Protein AF-A0A8J1ZBN7-F1 (afdb_monomer)

Sequence (338 aa):
MDRVGIEMDRADEVESMKMAKPVLLEDSWEAEDVLEECRRVGIACVELTPAELENKSADEFVKESCFMCSTEIVQRQLRKFFHQAADLEEIGVVPCTYPAEFFSSSTSASSTSASAAASLAEEGENNLFNRKISKRMLSSLCAEHEELPLFVKPASNDKLFDGGVVRDAEDLARIWEQVRSASDGTGGRGGAAREVDHAPVGRDEERTNCEVYTAAVVRFVVEYRLFIGSGRLYGDAGKFYKIRAAREMEQKGDLPIPPAAFLEDILRCVGPERFWVVDVGMMMFTTEVGEDTSNTTKKWGVVEVNPPFSLDDHGLPIEPYCQYCQDACEWIRSLRTE

Mean predicted aligned error: 8.54 Å

Structure (mmCIF, N/CA/C/O backbone):
data_AF-A0A8J1ZBN7-F1
#
_entry.id   AF-A0A8J1ZBN7-F1
#
loop_
_atom_site.group_PDB
_atom_site.id
_atom_site.type_symbol
_atom_site.label_atom_id
_atom_site.label_alt_id
_atom_site.label_comp_id
_atom_site.label_asym_id
_atom_site.label_entity_id
_atom_site.label_seq_id
_atom_site.pdbx_PDB_ins_code
_atom_site.Cartn_x
_atom_site.Cartn_y
_atom_site.Cartn_z
_atom_site.occupancy
_atom_site.B_iso_or_equiv
_atom_site.auth_seq_id
_atom_site.auth_comp_id
_atom_site.auth_asym_id
_atom_site.auth_atom_id
_atom_site.pdbx_PDB_model_num
ATOM 1 N N . MET A 1 1 ? -27.962 -38.570 8.787 1.00 45.06 1 MET A N 1
ATOM 2 C CA . MET A 1 1 ? -27.270 -37.469 9.484 1.00 45.06 1 MET A CA 1
ATOM 3 C C . MET A 1 1 ? -28.067 -36.226 9.180 1.00 45.06 1 MET A C 1
ATOM 5 O O . MET A 1 1 ? -27.990 -35.716 8.068 1.00 45.06 1 MET A O 1
ATOM 9 N N . ASP A 1 2 ? -28.930 -35.858 10.117 1.00 44.50 2 ASP A N 1
ATOM 10 C CA . ASP A 1 2 ? -29.901 -34.784 9.951 1.00 44.50 2 ASP A CA 1
ATOM 11 C C . ASP A 1 2 ? -29.181 -33.436 9.992 1.00 44.50 2 ASP A C 1
ATOM 13 O O . ASP A 1 2 ? -28.469 -33.125 10.947 1.00 44.50 2 ASP A O 1
ATOM 17 N N . ARG A 1 3 ? -29.325 -32.647 8.923 1.00 40.94 3 ARG A N 1
ATOM 18 C CA . ARG A 1 3 ? -28.906 -31.245 8.911 1.00 40.94 3 ARG A CA 1
ATOM 19 C C . ARG A 1 3 ? -29.911 -30.473 9.758 1.00 40.94 3 ARG A C 1
ATOM 21 O O . ARG A 1 3 ? -30.988 -30.135 9.281 1.00 40.94 3 ARG A O 1
ATOM 28 N N . VAL A 1 4 ? -29.564 -30.234 11.017 1.00 45.75 4 VAL A N 1
ATOM 29 C CA . VAL A 1 4 ? -30.256 -29.257 11.860 1.00 45.75 4 VAL A CA 1
ATOM 30 C C . VAL A 1 4 ? -29.942 -27.881 11.273 1.00 45.75 4 VAL A C 1
ATOM 32 O O . VAL A 1 4 ? -28.859 -27.341 11.480 1.00 45.75 4 VAL A O 1
ATOM 35 N N . GLY A 1 5 ? -30.853 -27.365 10.447 1.00 44.59 5 GLY A N 1
ATOM 36 C CA . GLY A 1 5 ? -30.819 -25.981 9.997 1.00 44.59 5 GLY A CA 1
ATOM 37 C C . GLY A 1 5 ? -31.172 -25.094 11.179 1.00 44.59 5 GLY A C 1
ATOM 38 O O . GLY A 1 5 ? -32.329 -25.039 11.581 1.00 44.59 5 GLY A O 1
ATOM 39 N N . ILE A 1 6 ? -30.168 -24.455 11.769 1.00 54.03 6 ILE A N 1
ATOM 40 C CA . ILE A 1 6 ? -30.391 -23.338 12.680 1.00 54.03 6 ILE A CA 1
ATOM 41 C C . ILE A 1 6 ? -30.781 -22.167 11.774 1.00 54.03 6 ILE A C 1
ATOM 43 O O . ILE A 1 6 ? -29.915 -21.542 11.167 1.00 54.03 6 ILE A O 1
ATOM 47 N N . GLU A 1 7 ? -32.083 -21.931 11.601 1.00 55.97 7 GLU A N 1
ATOM 48 C CA . GLU A 1 7 ? -32.574 -20.632 11.137 1.00 55.97 7 GLU A CA 1
ATOM 49 C C . GLU A 1 7 ? -32.185 -19.620 12.217 1.00 55.97 7 GLU A C 1
ATOM 51 O O . GLU A 1 7 ? -32.826 -19.537 13.263 1.00 55.97 7 GLU A O 1
ATOM 56 N N . MET A 1 8 ? -31.072 -18.915 12.008 1.00 49.25 8 MET A N 1
ATOM 57 C CA . MET A 1 8 ? -30.804 -17.693 12.756 1.00 49.25 8 MET A CA 1
ATOM 58 C C . MET A 1 8 ? -31.880 -16.680 12.374 1.00 49.25 8 MET A C 1
ATOM 60 O O . MET A 1 8 ? -32.132 -16.438 11.191 1.00 49.25 8 MET A O 1
ATOM 64 N N . ASP A 1 9 ? -32.554 -16.149 13.386 1.00 58.25 9 ASP A N 1
ATOM 65 C CA . ASP A 1 9 ? -33.655 -15.218 13.211 1.00 58.25 9 ASP A CA 1
ATOM 66 C C . ASP A 1 9 ? -33.101 -13.906 12.632 1.00 58.25 9 ASP A C 1
ATOM 68 O O . ASP A 1 9 ? -32.206 -13.286 13.207 1.00 58.25 9 ASP A O 1
ATOM 72 N N . ARG A 1 10 ? -33.621 -13.465 11.479 1.00 60.38 10 ARG A N 1
ATOM 73 C CA . ARG A 1 10 ? -33.185 -12.235 10.776 1.00 60.38 10 ARG A CA 1
ATOM 74 C C . ARG A 1 10 ? -33.259 -10.974 11.647 1.00 60.38 10 ARG A C 1
ATOM 76 O O . ARG A 1 10 ? -32.692 -9.947 11.286 1.00 60.38 10 ARG A O 1
ATOM 83 N N . ALA A 1 11 ? -33.984 -11.028 12.760 1.00 59.53 11 ALA A N 1
ATOM 84 C CA . ALA A 1 11 ? -34.080 -9.941 13.723 1.00 59.53 11 ALA A CA 1
ATOM 85 C C . ALA A 1 11 ? -32.762 -9.694 14.485 1.00 59.53 11 ALA A C 1
ATOM 87 O O . ALA A 1 11 ? -32.431 -8.532 14.726 1.00 59.53 11 ALA A O 1
ATOM 88 N N . ASP A 1 12 ? -31.985 -10.743 14.783 1.00 57.41 12 ASP A N 1
ATOM 89 C CA . ASP A 1 12 ? -30.729 -10.623 15.539 1.00 57.41 12 ASP A CA 1
ATOM 90 C C . ASP A 1 12 ? -29.599 -10.009 14.684 1.00 57.41 12 ASP A C 1
ATOM 92 O O . ASP A 1 12 ? -28.786 -9.231 15.187 1.00 57.41 12 ASP A O 1
ATOM 96 N N . GLU A 1 13 ? -29.590 -10.257 13.365 1.00 58.81 13 GLU A N 1
ATOM 97 C CA . GLU A 1 13 ? -28.661 -9.599 12.425 1.00 58.81 13 GLU A CA 1
ATOM 98 C C . GLU A 1 13 ? -28.897 -8.080 12.351 1.00 58.81 13 GLU A C 1
ATOM 100 O O . GLU A 1 13 ? -27.951 -7.293 12.308 1.00 58.81 13 GLU A O 1
ATOM 105 N N . VAL A 1 14 ? -30.160 -7.645 12.403 1.00 57.56 14 VAL A N 1
ATOM 106 C CA . VAL A 1 14 ? -30.523 -6.220 12.322 1.00 57.56 14 VAL A CA 1
ATOM 107 C C . VAL A 1 14 ? -30.204 -5.476 13.625 1.00 57.56 14 VAL A C 1
ATOM 109 O O . VAL A 1 14 ? -29.940 -4.272 13.601 1.00 57.56 14 VAL A O 1
ATOM 112 N N . GLU A 1 15 ? -30.206 -6.159 14.772 1.00 58.50 15 GLU A N 1
ATOM 113 C CA . GLU A 1 15 ? -29.867 -5.540 16.058 1.00 58.50 15 GLU A CA 1
ATOM 114 C C . GLU A 1 15 ? -28.348 -5.422 16.272 1.00 58.50 15 GLU A C 1
ATOM 116 O O . GLU A 1 15 ? -27.888 -4.410 16.805 1.00 58.50 15 GLU A O 1
ATOM 121 N N . SER A 1 16 ? -27.559 -6.362 15.734 1.00 56.59 16 SER A N 1
ATOM 122 C CA . SER A 1 16 ? -26.089 -6.293 15.705 1.00 56.59 16 SER A CA 1
ATOM 123 C C . SER A 1 16 ? -25.539 -5.120 14.875 1.00 56.59 16 SER A C 1
ATOM 125 O O . SER A 1 16 ? -24.430 -4.657 15.136 1.00 56.59 16 SER A O 1
ATOM 127 N N . MET A 1 17 ? -26.288 -4.609 13.890 1.00 56.47 17 MET A N 1
ATOM 128 C CA . MET A 1 17 ? -25.845 -3.500 13.026 1.00 56.47 17 MET A CA 1
ATOM 129 C C . MET A 1 17 ? -26.047 -2.098 13.636 1.00 56.47 17 MET A C 1
ATOM 131 O O . MET A 1 17 ? -25.557 -1.108 13.093 1.00 56.47 17 MET A O 1
ATOM 135 N N . LYS A 1 18 ? -26.734 -1.966 14.779 1.00 53.44 18 LYS A N 1
ATOM 136 C CA . LYS A 1 18 ? -27.215 -0.665 15.298 1.00 53.44 18 LYS A CA 1
ATOM 137 C C . LYS A 1 18 ? -26.173 0.278 15.919 1.00 53.44 18 LYS A C 1
ATOM 139 O O . LYS A 1 18 ? -26.561 1.330 16.419 1.00 53.44 18 LYS A O 1
ATOM 144 N N . MET A 1 19 ? -24.879 -0.031 15.887 1.00 61.25 19 MET A N 1
ATOM 145 C CA . MET A 1 19 ? -23.826 0.864 16.404 1.00 61.25 19 MET A CA 1
ATOM 146 C C . MET A 1 19 ? -22.554 0.823 15.543 1.00 61.25 19 MET A C 1
ATOM 148 O O . MET A 1 19 ? -21.448 0.966 16.068 1.00 61.25 19 MET A O 1
ATOM 152 N N . ALA A 1 20 ? -22.672 0.592 14.230 1.00 73.94 20 ALA A N 1
ATOM 153 C CA . ALA A 1 20 ? -21.510 0.723 13.358 1.00 73.94 20 ALA A CA 1
ATOM 154 C C . ALA A 1 20 ? -20.959 2.154 13.476 1.00 73.94 20 ALA A C 1
ATOM 156 O O . ALA A 1 20 ? -21.672 3.136 13.253 1.00 73.94 20 ALA A O 1
ATOM 157 N N . LYS A 1 21 ? -19.696 2.264 13.897 1.00 87.44 21 LYS A N 1
ATOM 158 C CA . LYS A 1 21 ? -18.982 3.543 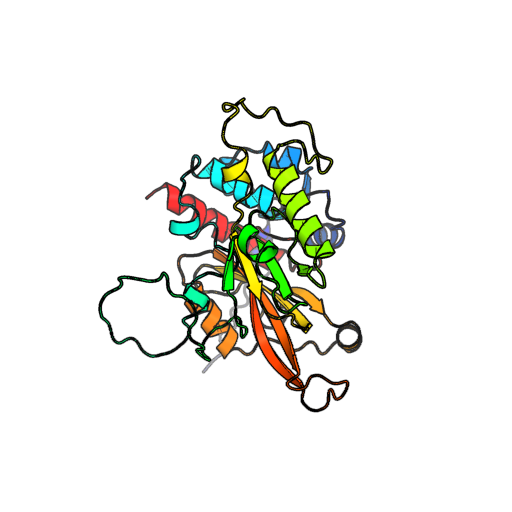13.962 1.00 87.44 21 LYS A CA 1
ATOM 159 C C . LYS A 1 21 ? -18.981 4.187 12.573 1.00 87.44 21 LYS A C 1
ATOM 161 O O . LYS A 1 21 ? -18.942 3.449 11.586 1.00 87.44 21 LYS A O 1
ATOM 166 N N . PRO A 1 22 ? -19.011 5.527 12.479 1.00 91.94 22 PRO A N 1
ATOM 167 C CA . PRO A 1 22 ? -18.981 6.176 11.182 1.00 91.94 22 PRO A CA 1
ATOM 168 C C . PRO A 1 22 ? -17.698 5.820 10.419 1.00 91.94 22 PRO A C 1
ATOM 170 O O . PRO A 1 22 ? -16.636 5.604 11.014 1.00 91.94 22 PRO A O 1
ATOM 173 N N . VAL A 1 23 ? -17.814 5.776 9.096 1.00 90.94 23 VAL A N 1
ATOM 174 C CA . VAL A 1 23 ? -16.682 5.824 8.175 1.00 90.94 23 VAL A CA 1
ATOM 175 C C . VAL A 1 23 ? -16.233 7.277 8.072 1.00 90.94 23 VAL A C 1
ATOM 177 O O . VAL A 1 23 ? -17.046 8.162 7.808 1.00 90.94 23 VAL A O 1
ATOM 180 N N . LEU A 1 24 ? -14.951 7.532 8.311 1.00 92.75 24 LEU A N 1
ATOM 181 C CA . LEU A 1 24 ? -14.322 8.834 8.124 1.00 92.75 24 LEU A CA 1
ATOM 182 C C . LEU A 1 24 ? -13.535 8.799 6.819 1.00 92.75 24 LEU A C 1
ATOM 184 O O . LEU A 1 24 ? -12.519 8.108 6.731 1.00 92.75 24 LEU A O 1
ATOM 188 N N . LEU A 1 25 ? -14.040 9.516 5.824 1.00 91.56 25 LEU A N 1
ATOM 189 C CA . LEU A 1 25 ? -13.566 9.497 4.447 1.00 91.56 25 LEU A CA 1
ATOM 190 C C . LEU A 1 25 ? -12.784 10.776 4.145 1.00 91.56 25 LEU A C 1
ATOM 192 O O . LEU A 1 25 ? -13.243 11.867 4.474 1.00 91.56 25 LEU A O 1
ATOM 196 N N . GLU A 1 26 ? -11.613 10.646 3.529 1.00 91.81 26 GLU A N 1
ATOM 197 C CA . GLU A 1 26 ? -10.880 11.788 2.987 1.00 91.81 26 GLU A CA 1
ATOM 198 C C . GLU A 1 26 ? -11.652 12.389 1.799 1.00 91.81 26 GLU A C 1
ATOM 200 O O . GLU A 1 26 ? -11.923 11.707 0.813 1.00 91.81 26 GLU A O 1
ATOM 205 N N . ASP A 1 27 ? -12.023 13.666 1.898 1.00 84.81 27 ASP A N 1
ATOM 206 C CA . ASP A 1 27 ? -12.904 14.369 0.948 1.00 84.81 27 ASP A CA 1
ATOM 207 C C . ASP A 1 27 ? -12.303 14.590 -0.454 1.00 84.81 27 ASP A C 1
ATOM 209 O O . ASP A 1 27 ? -12.994 15.001 -1.385 1.00 84.81 27 ASP A O 1
ATOM 213 N N . SER A 1 28 ? -11.009 14.322 -0.622 1.00 75.75 28 SER A N 1
ATOM 214 C CA . SER A 1 28 ? -10.253 14.650 -1.830 1.00 75.75 28 SER A CA 1
ATOM 215 C C . SER A 1 28 ? -10.360 13.593 -2.939 1.00 75.75 28 SER A C 1
ATOM 217 O O . SER A 1 28 ? -9.739 13.753 -3.990 1.00 75.75 28 SER A O 1
ATOM 219 N N . TRP A 1 29 ? -11.112 12.510 -2.715 1.00 77.19 29 TRP A N 1
ATOM 220 C CA . TRP A 1 29 ? -10.992 11.280 -3.506 1.00 77.19 29 TRP A CA 1
ATOM 221 C C . TRP A 1 29 ? -12.074 11.019 -4.549 1.00 77.19 29 TRP A C 1
ATOM 223 O O . TRP A 1 29 ? -11.960 10.009 -5.221 1.00 77.19 29 TRP A O 1
ATOM 233 N N . GLU A 1 30 ? -13.097 11.863 -4.719 1.00 81.50 30 GLU A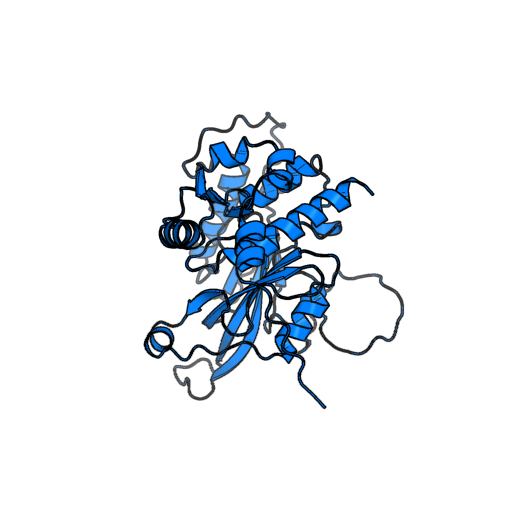 N 1
ATOM 234 C CA . GLU A 1 30 ? -14.216 11.557 -5.647 1.00 81.50 30 GLU A CA 1
ATOM 235 C C . GLU A 1 30 ? -14.835 10.165 -5.359 1.00 81.50 30 GLU A C 1
ATOM 237 O O . GLU A 1 30 ? -15.040 9.337 -6.242 1.00 81.50 30 GLU A O 1
ATOM 242 N N . ALA A 1 31 ? -15.051 9.849 -4.078 1.00 85.25 31 ALA A N 1
ATOM 243 C CA . ALA A 1 31 ? -15.466 8.523 -3.616 1.00 85.25 31 ALA A CA 1
ATOM 244 C C . ALA A 1 31 ? -16.998 8.401 -3.465 1.00 85.25 31 ALA A C 1
ATOM 246 O O . ALA A 1 31 ? -17.511 7.954 -2.430 1.00 85.25 31 ALA A O 1
ATOM 247 N N . GLU A 1 32 ? -17.766 8.815 -4.484 1.00 89.25 32 GLU A N 1
ATOM 248 C CA . GLU A 1 32 ? -19.237 8.746 -4.442 1.00 89.25 32 GLU A CA 1
ATOM 249 C C . GLU A 1 32 ? -19.764 7.321 -4.247 1.00 89.25 32 GLU A C 1
ATOM 251 O O . GLU A 1 32 ? -20.809 7.118 -3.625 1.00 89.25 32 GLU A O 1
ATOM 256 N N . ASP A 1 33 ? -19.032 6.338 -4.756 1.00 85.88 33 ASP A N 1
ATOM 257 C CA . ASP A 1 33 ? -19.326 4.918 -4.624 1.00 85.88 33 ASP A CA 1
ATOM 258 C C . ASP A 1 33 ? -19.265 4.452 -3.159 1.00 85.88 33 ASP A C 1
ATOM 260 O O . ASP A 1 33 ? -20.145 3.718 -2.705 1.00 85.88 33 ASP A O 1
ATOM 264 N N . VAL A 1 34 ? -18.297 4.951 -2.383 1.00 88.19 34 VAL A N 1
ATOM 265 C CA . VAL A 1 34 ? -18.179 4.694 -0.940 1.00 88.19 34 VAL A CA 1
ATOM 266 C C . VAL A 1 34 ? -19.357 5.314 -0.194 1.00 88.19 34 VAL A C 1
ATOM 268 O O . VAL A 1 34 ? -19.964 4.668 0.661 1.00 88.19 34 VAL A O 1
ATOM 271 N N . LEU A 1 35 ? -19.719 6.555 -0.530 1.00 90.69 35 LEU A N 1
ATOM 272 C CA . LEU A 1 35 ? -20.869 7.241 0.066 1.00 90.69 35 LEU A CA 1
ATOM 273 C C . LEU A 1 35 ? -22.187 6.514 -0.237 1.00 90.69 35 LEU A C 1
ATOM 275 O O . LEU A 1 35 ? -23.055 6.400 0.637 1.00 90.69 35 LEU A O 1
ATOM 279 N N . GLU A 1 36 ? -22.357 6.041 -1.472 1.00 91.00 36 GLU A N 1
ATOM 280 C CA . GLU A 1 36 ? -23.518 5.258 -1.890 1.00 91.00 36 GLU A CA 1
ATOM 281 C C . GLU A 1 36 ? -23.588 3.926 -1.147 1.00 91.00 36 GLU A C 1
ATOM 283 O O . GLU A 1 36 ? -24.644 3.590 -0.602 1.00 91.00 36 GLU A O 1
ATOM 288 N N . GLU A 1 37 ? -22.472 3.210 -1.060 1.00 89.38 37 GLU A N 1
ATOM 289 C CA . GLU A 1 37 ? -22.405 1.913 -0.403 1.00 89.38 37 GLU A CA 1
ATOM 290 C C . GLU A 1 37 ? -22.643 2.038 1.107 1.00 89.38 37 GLU A C 1
ATOM 292 O O . GLU A 1 37 ? -23.501 1.333 1.640 1.00 89.38 37 GLU A O 1
ATOM 297 N N . CYS A 1 38 ? -22.008 3.001 1.786 1.00 90.94 38 CYS A N 1
ATOM 298 C CA . CYS A 1 38 ? -22.278 3.337 3.189 1.00 90.94 38 CYS A CA 1
ATOM 299 C C . CYS A 1 38 ? -23.771 3.614 3.428 1.00 90.94 38 CYS A C 1
ATOM 301 O O . CYS A 1 38 ? -24.377 3.050 4.343 1.00 90.94 38 CYS A O 1
ATOM 303 N N . ARG A 1 39 ? -24.406 4.417 2.560 1.00 92.44 39 ARG A N 1
ATOM 304 C CA . ARG A 1 39 ? -25.851 4.688 2.623 1.00 92.44 39 ARG A CA 1
ATOM 305 C C . ARG A 1 39 ? -26.677 3.416 2.421 1.00 92.44 39 ARG A C 1
ATOM 307 O O . ARG A 1 39 ? -27.678 3.237 3.116 1.00 92.44 39 ARG A O 1
ATOM 314 N N . ARG A 1 40 ? -26.273 2.545 1.491 1.00 91.12 40 ARG A N 1
ATOM 315 C CA . ARG A 1 40 ? -26.941 1.270 1.191 1.00 91.12 40 ARG A CA 1
ATOM 316 C C . ARG A 1 40 ? -26.917 0.325 2.392 1.00 91.12 40 ARG A C 1
ATOM 318 O O . ARG A 1 40 ? -27.932 -0.319 2.655 1.00 91.12 40 ARG A O 1
ATOM 325 N N . VAL A 1 41 ? -25.794 0.248 3.108 1.00 88.56 41 VAL A N 1
ATOM 326 C CA . VAL A 1 41 ? -25.625 -0.625 4.287 1.00 88.56 41 VAL A CA 1
ATOM 327 C C . VAL A 1 41 ? -26.008 0.049 5.610 1.00 88.56 41 VAL A C 1
ATOM 329 O O . VAL A 1 41 ? -25.956 -0.578 6.663 1.00 88.56 41 VAL A O 1
ATOM 332 N N . GLY A 1 42 ? -26.425 1.318 5.579 1.00 90.25 42 GLY A N 1
ATOM 333 C CA . GLY A 1 42 ? -26.855 2.058 6.768 1.00 90.25 42 GLY A CA 1
ATOM 334 C C . GLY A 1 42 ? -25.712 2.488 7.695 1.00 90.25 42 GLY A C 1
ATOM 335 O O . GLY A 1 42 ? -25.954 2.741 8.874 1.00 90.25 42 GLY A O 1
ATOM 336 N N . ILE A 1 43 ? -24.486 2.588 7.179 1.00 90.62 43 ILE A N 1
ATOM 337 C CA . ILE A 1 43 ? -23.317 3.095 7.904 1.00 90.62 43 ILE A CA 1
ATOM 338 C C . ILE A 1 43 ? -23.185 4.597 7.631 1.00 90.62 43 ILE A C 1
ATOM 340 O O . ILE A 1 43 ? -23.229 5.047 6.486 1.00 90.62 43 ILE A O 1
ATOM 344 N N . ALA A 1 44 ? -23.041 5.398 8.688 1.00 92.81 44 ALA A N 1
ATOM 345 C CA . ALA A 1 44 ? -22.790 6.828 8.536 1.00 92.81 44 ALA A CA 1
ATOM 346 C C . ALA A 1 44 ? -21.405 7.048 7.909 1.00 92.81 44 ALA A C 1
ATOM 348 O O . ALA A 1 44 ? -20.428 6.482 8.385 1.00 92.81 44 ALA A O 1
ATOM 349 N N . CYS A 1 45 ? -21.313 7.891 6.882 1.00 92.75 45 CYS A N 1
ATOM 350 C CA . CYS A 1 45 ? -20.046 8.296 6.280 1.00 92.75 45 CYS A CA 1
ATOM 351 C C . CYS A 1 45 ? -19.887 9.808 6.430 1.00 92.75 45 CYS A C 1
ATOM 353 O O . CYS A 1 45 ? -20.818 10.556 6.124 1.00 92.75 45 CYS A O 1
ATOM 355 N N . VAL A 1 46 ? -18.740 10.245 6.942 1.00 93.56 46 VAL A N 1
ATOM 356 C CA . VAL A 1 46 ? -18.409 11.653 7.172 1.00 93.56 46 VAL A CA 1
ATOM 357 C C . VAL A 1 46 ? -17.162 11.978 6.370 1.00 93.56 46 VAL A C 1
ATOM 359 O O . VAL A 1 46 ? -16.094 11.427 6.632 1.00 93.56 46 VAL A O 1
ATOM 362 N N . GLU A 1 47 ? -17.316 12.870 5.402 1.00 94.12 47 GLU A N 1
ATOM 363 C CA . GLU A 1 47 ? -16.205 13.421 4.635 1.00 94.12 47 GLU A CA 1
ATOM 364 C C . GLU A 1 47 ? -15.451 14.444 5.482 1.00 94.12 47 GLU A C 1
ATOM 366 O O . GLU A 1 47 ? -16.058 15.265 6.177 1.00 94.12 47 GLU A O 1
ATOM 371 N N . LEU A 1 48 ? -14.127 14.363 5.447 1.00 93.62 48 LEU A N 1
ATOM 372 C CA . LEU A 1 48 ? -13.217 15.230 6.174 1.00 93.62 48 LEU A CA 1
ATOM 373 C C . LEU A 1 48 ? -12.060 15.619 5.261 1.00 93.62 48 LEU A C 1
ATOM 375 O O . LEU A 1 48 ? -11.496 14.780 4.558 1.00 93.62 48 LEU A O 1
ATOM 379 N N . THR A 1 49 ? -11.649 16.876 5.352 1.00 93.38 49 THR A N 1
ATOM 380 C CA . THR A 1 49 ? -10.431 17.356 4.701 1.00 93.38 49 THR A CA 1
ATOM 381 C C . THR A 1 49 ? -9.196 16.638 5.257 1.00 93.38 49 THR A C 1
ATOM 383 O O . THR A 1 49 ? -9.180 16.240 6.433 1.00 93.38 49 THR A O 1
ATOM 386 N N . PRO A 1 50 ? -8.087 16.563 4.494 1.00 91.38 50 PRO A N 1
ATOM 387 C CA . PRO A 1 50 ? -6.807 16.090 5.017 1.00 91.38 50 PRO A CA 1
ATOM 388 C C . PRO A 1 50 ? -6.392 16.798 6.315 1.00 91.38 50 PRO A C 1
ATOM 390 O O . PRO A 1 50 ? -5.903 16.166 7.247 1.00 91.38 50 PRO A O 1
ATOM 393 N N . ALA A 1 51 ? -6.647 18.107 6.421 1.00 92.25 51 ALA A N 1
ATOM 394 C CA . ALA A 1 51 ? -6.339 18.886 7.617 1.00 92.25 51 ALA A CA 1
ATOM 395 C C . ALA A 1 51 ? -7.198 18.477 8.828 1.00 92.25 51 ALA A C 1
ATOM 397 O O . ALA A 1 51 ? -6.685 18.387 9.943 1.00 92.25 51 ALA A O 1
ATOM 398 N N . GLU A 1 52 ? -8.491 18.210 8.639 1.00 94.06 52 GLU A N 1
ATOM 399 C CA . GLU A 1 52 ? -9.371 17.726 9.710 1.00 94.06 52 GLU A CA 1
ATOM 400 C C . GLU A 1 52 ? -8.969 16.327 10.180 1.00 94.06 52 GLU A C 1
ATOM 402 O O . GLU A 1 52 ? -8.897 16.088 11.388 1.00 94.06 52 GLU A O 1
ATOM 407 N N . LEU A 1 53 ? -8.641 15.427 9.249 1.00 92.25 53 LEU A N 1
ATOM 408 C CA . LEU A 1 53 ? -8.121 14.097 9.569 1.00 92.25 53 LEU A CA 1
ATOM 409 C C . LEU A 1 53 ? -6.787 14.169 10.320 1.00 92.25 53 LEU A C 1
ATOM 411 O O . LEU A 1 53 ? -6.585 13.432 11.284 1.00 92.25 53 LEU A O 1
ATOM 415 N N . GLU A 1 54 ? -5.883 15.068 9.929 1.00 90.31 54 GLU A N 1
ATOM 416 C CA . GLU A 1 54 ? -4.602 15.274 10.612 1.00 90.31 54 GLU A CA 1
ATOM 417 C C . GLU A 1 54 ? -4.751 15.889 12.009 1.00 90.31 54 GLU A C 1
ATOM 419 O O . GLU A 1 54 ? -3.936 15.597 12.891 1.00 90.31 54 GLU A O 1
ATOM 424 N N . ASN A 1 55 ? -5.770 16.723 12.219 1.00 92.56 55 ASN A N 1
ATOM 425 C CA . ASN A 1 55 ? -6.029 17.396 13.493 1.00 92.56 55 ASN A CA 1
ATOM 426 C C . ASN A 1 55 ? -6.786 16.528 14.505 1.00 92.56 55 ASN A C 1
ATOM 428 O O . ASN A 1 55 ? -6.814 16.874 15.688 1.00 92.56 55 ASN A O 1
ATOM 432 N N . LYS A 1 56 ? -7.362 15.396 14.081 1.00 92.12 56 LYS A N 1
ATOM 433 C CA . LYS A 1 56 ? -7.905 14.402 15.015 1.00 92.12 56 LYS A CA 1
ATOM 434 C C . LYS A 1 56 ? -6.822 13.902 15.956 1.00 92.12 56 LYS A C 1
ATOM 436 O O . LYS A 1 56 ? -5.660 13.738 15.563 1.00 92.12 56 LYS A O 1
ATOM 441 N N . SER A 1 57 ? -7.210 13.643 17.202 1.00 93.38 57 SER A N 1
ATOM 442 C CA . SER A 1 57 ? -6.286 13.027 18.143 1.00 93.38 57 SER A CA 1
ATOM 443 C C . SER A 1 57 ? -5.966 11.605 17.685 1.00 93.38 57 SER A C 1
ATOM 445 O O . SER A 1 57 ? -6.824 10.881 17.179 1.00 93.38 57 SER A O 1
ATOM 447 N N . ALA A 1 58 ? -4.724 11.180 17.889 1.00 91.00 58 ALA A N 1
ATOM 448 C CA . ALA A 1 58 ? -4.311 9.836 17.506 1.00 91.00 58 ALA A CA 1
ATOM 449 C C . ALA A 1 58 ? -5.093 8.751 18.273 1.00 91.00 58 ALA A C 1
ATOM 451 O O . ALA A 1 58 ? -5.340 7.666 17.755 1.00 91.00 58 ALA A O 1
ATOM 452 N N . ASP A 1 59 ? -5.541 9.057 19.495 1.00 91.56 59 ASP A N 1
ATOM 453 C CA . ASP A 1 59 ? -6.426 8.179 20.259 1.00 91.56 59 ASP A CA 1
ATOM 454 C C . ASP A 1 59 ? -7.805 8.042 19.598 1.00 91.56 59 ASP A C 1
ATOM 456 O O . ASP A 1 59 ? -8.310 6.925 19.521 1.00 91.56 59 ASP A O 1
ATOM 460 N N . GLU A 1 60 ? -8.416 9.129 19.113 1.00 91.25 60 GLU A N 1
ATOM 461 C CA . GLU A 1 60 ? -9.668 9.059 18.339 1.00 91.25 60 GLU A CA 1
ATOM 462 C C . GLU A 1 60 ? -9.465 8.277 17.040 1.00 91.25 60 GLU A C 1
ATOM 464 O O . GLU A 1 60 ? -10.330 7.479 16.678 1.00 91.25 60 GLU A O 1
ATOM 469 N N . PHE A 1 61 ? -8.308 8.442 16.383 1.00 89.62 61 PHE A N 1
ATOM 470 C CA . PHE A 1 61 ? -7.966 7.712 15.161 1.00 89.62 61 PHE A CA 1
ATOM 471 C C . PHE A 1 61 ? -8.012 6.195 15.361 1.00 89.62 61 PHE A C 1
ATOM 473 O O . PHE A 1 61 ? -8.569 5.467 14.550 1.00 89.62 61 PHE A O 1
ATOM 480 N N . VAL A 1 62 ? -7.498 5.695 16.481 1.00 90.38 62 VAL A N 1
ATOM 481 C CA . VAL A 1 62 ? -7.548 4.253 16.743 1.00 90.38 62 VAL A CA 1
ATOM 482 C C . VAL A 1 62 ? -8.848 3.853 17.457 1.00 90.38 62 VAL A C 1
ATOM 484 O O . VAL A 1 62 ? -9.241 2.697 17.385 1.00 90.38 62 VAL A O 1
ATOM 487 N N . LYS A 1 63 ? -9.562 4.742 18.163 1.00 87.69 63 LYS A N 1
ATOM 488 C CA . LYS A 1 63 ? -10.767 4.382 18.948 1.00 87.69 63 LYS A CA 1
ATOM 489 C C . LYS A 1 63 ? -12.075 4.477 18.177 1.00 87.69 63 LYS A C 1
ATOM 491 O O . LYS A 1 63 ? -12.939 3.623 18.384 1.00 87.69 63 LYS A O 1
ATOM 496 N N . GLU A 1 64 ? -12.278 5.513 17.374 1.00 70.88 64 GLU A N 1
ATOM 497 C CA . GLU A 1 64 ? -13.634 6.018 17.131 1.00 70.88 64 GLU A CA 1
ATOM 498 C C . GLU A 1 64 ? -14.218 5.722 15.755 1.00 70.88 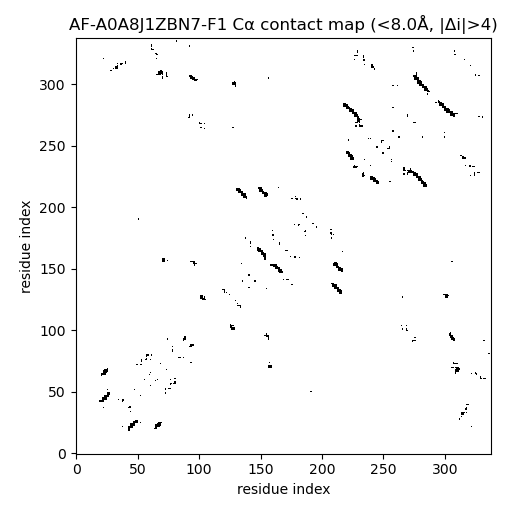64 GLU A C 1
ATOM 500 O O . GLU A 1 64 ? -15.421 5.913 15.584 1.00 70.88 64 GLU A O 1
ATOM 505 N N . SER A 1 65 ? -13.466 5.215 14.774 1.00 70.50 65 SER A N 1
ATOM 506 C CA . SER A 1 65 ? -14.016 5.085 13.414 1.00 70.50 65 SER A CA 1
ATOM 507 C C . SER A 1 65 ? -13.280 4.102 12.507 1.00 70.50 65 SER A C 1
ATOM 509 O O . SER A 1 65 ? -12.173 3.656 12.803 1.00 70.50 65 SER A O 1
ATOM 511 N N . CYS A 1 66 ? -13.936 3.770 11.396 1.00 88.19 66 CYS A N 1
ATOM 512 C CA . CYS A 1 66 ? -13.325 3.170 10.217 1.00 88.19 66 CYS A CA 1
ATOM 513 C C . CYS A 1 66 ? -12.787 4.317 9.348 1.00 88.19 66 CYS A C 1
ATOM 515 O O . CYS A 1 66 ? -13.558 5.182 8.947 1.00 88.19 66 CYS A O 1
ATOM 517 N N . PHE A 1 67 ? -11.477 4.382 9.114 1.00 89.31 67 PHE A N 1
ATOM 518 C CA . PHE A 1 67 ? -10.864 5.456 8.325 1.00 89.31 67 PHE A CA 1
ATOM 519 C C . PHE A 1 67 ? -10.673 5.008 6.882 1.00 89.31 67 PHE A C 1
ATOM 521 O O . PHE A 1 67 ? -10.248 3.882 6.647 1.00 89.31 67 PHE A O 1
ATOM 528 N N . MET A 1 68 ? -10.964 5.886 5.929 1.00 90.62 68 MET A N 1
ATOM 529 C CA . MET A 1 68 ? -10.661 5.722 4.508 1.00 90.62 68 MET A CA 1
ATOM 530 C C . MET A 1 68 ? -9.878 6.957 4.077 1.00 90.62 68 MET A C 1
ATOM 532 O O . MET A 1 68 ? -10.465 7.976 3.719 1.00 90.62 68 MET A O 1
ATOM 536 N N . CYS A 1 69 ? -8.558 6.903 4.237 1.00 90.56 69 CYS A N 1
ATOM 537 C CA . CYS A 1 69 ? -7.680 8.037 3.982 1.00 90.56 69 CYS A CA 1
ATOM 538 C C . CYS A 1 69 ? -6.292 7.595 3.518 1.00 90.56 69 CYS A C 1
ATOM 540 O O . CYS A 1 69 ? -5.937 6.412 3.554 1.00 90.56 69 CYS A O 1
ATOM 542 N N . SER A 1 70 ? -5.524 8.568 3.047 1.00 89.25 70 SER A N 1
ATOM 543 C CA . SER A 1 70 ? -4.233 8.346 2.412 1.00 89.25 70 SER A CA 1
ATOM 544 C C . SER A 1 70 ? -3.222 7.704 3.356 1.00 89.25 70 SER A C 1
ATOM 546 O O . SER A 1 70 ? -3.204 7.937 4.571 1.00 89.25 70 SER A O 1
ATOM 548 N N . THR A 1 71 ? -2.332 6.902 2.775 1.00 89.12 71 THR A N 1
ATOM 549 C CA . THR A 1 71 ? -1.235 6.218 3.469 1.00 89.12 71 THR A CA 1
ATOM 550 C C . THR A 1 71 ? -0.418 7.179 4.342 1.00 89.12 71 THR A C 1
ATOM 552 O O . THR A 1 71 ? 0.014 6.827 5.443 1.00 89.12 71 THR A O 1
ATOM 555 N N . GLU A 1 72 ? -0.237 8.418 3.888 1.00 88.56 72 GLU A N 1
ATOM 556 C CA . GLU A 1 72 ? 0.483 9.476 4.585 1.00 88.56 72 GLU A CA 1
ATOM 557 C C . GLU A 1 72 ? -0.236 9.919 5.863 1.00 88.56 72 GLU A C 1
ATOM 559 O O . GLU A 1 72 ? 0.407 10.054 6.910 1.00 88.56 72 GLU A O 1
ATOM 564 N N . ILE A 1 73 ? -1.557 10.129 5.803 1.00 90.31 73 ILE A N 1
ATOM 565 C CA . ILE A 1 73 ? -2.371 10.488 6.973 1.00 90.31 73 ILE A CA 1
ATOM 566 C C . ILE A 1 73 ? -2.349 9.340 7.980 1.00 90.31 73 ILE A C 1
ATOM 568 O O . ILE A 1 73 ? -2.075 9.575 9.162 1.00 90.31 73 ILE A O 1
ATOM 572 N N . VAL A 1 74 ? -2.555 8.107 7.510 1.00 91.56 74 VAL A N 1
ATOM 573 C CA . VAL A 1 74 ? -2.496 6.889 8.328 1.00 91.56 74 VAL A CA 1
ATOM 574 C C . VAL A 1 74 ? -1.175 6.819 9.088 1.00 91.56 74 VAL A C 1
ATOM 576 O O . VAL A 1 74 ? -1.162 6.753 10.317 1.00 91.56 74 VAL A O 1
ATOM 579 N N . GLN A 1 75 ? -0.043 6.900 8.389 1.00 89.62 75 GLN A N 1
ATOM 580 C CA . GLN A 1 75 ? 1.263 6.809 9.039 1.00 89.62 75 GLN A CA 1
ATOM 581 C C . GLN A 1 75 ? 1.522 7.954 10.011 1.00 89.62 75 GLN A C 1
ATOM 583 O O . GLN A 1 75 ? 2.101 7.731 11.073 1.00 89.62 75 GLN A O 1
ATOM 588 N N . ARG A 1 76 ? 1.108 9.184 9.683 1.00 88.88 76 ARG A N 1
ATOM 589 C CA . ARG A 1 76 ? 1.228 10.322 10.607 1.00 88.88 76 ARG A CA 1
ATOM 590 C C . ARG A 1 76 ? 0.433 10.071 11.884 1.00 88.88 76 ARG A C 1
ATOM 592 O O . ARG A 1 76 ? 0.966 10.305 12.967 1.00 88.88 76 ARG A O 1
ATOM 599 N N . GLN A 1 77 ? -0.797 9.575 11.774 1.00 92.19 77 GLN A N 1
ATOM 600 C CA . GLN A 1 77 ? -1.636 9.279 12.933 1.00 92.19 77 GLN A CA 1
ATOM 601 C C . GLN A 1 77 ? -1.085 8.121 13.768 1.00 92.19 77 GLN A C 1
ATOM 603 O O . GLN A 1 77 ? -0.996 8.244 14.989 1.00 92.19 77 GLN A O 1
ATOM 608 N N . LEU A 1 78 ? -0.600 7.051 13.135 1.00 91.62 78 LEU A N 1
ATOM 609 C CA . LEU A 1 78 ? 0.049 5.941 13.839 1.00 91.62 78 LEU A CA 1
ATOM 610 C C . LEU A 1 78 ? 1.329 6.403 14.553 1.00 91.62 78 LEU A C 1
ATOM 612 O O . LEU A 1 78 ? 1.510 6.111 15.734 1.00 91.62 78 LEU A O 1
ATOM 616 N N . ARG A 1 79 ? 2.173 7.221 13.908 1.00 90.19 79 ARG A N 1
ATOM 617 C CA . ARG A 1 79 ? 3.356 7.819 14.559 1.00 90.19 79 ARG A CA 1
ATOM 618 C C . ARG A 1 79 ? 2.970 8.682 15.759 1.00 90.19 79 ARG A C 1
ATOM 620 O O . ARG A 1 79 ? 3.626 8.593 16.792 1.00 90.19 79 ARG A O 1
ATOM 627 N N . LYS A 1 80 ? 1.903 9.485 15.665 1.00 91.12 80 LYS A N 1
ATOM 628 C CA . LYS A 1 80 ? 1.382 10.253 16.812 1.00 91.12 80 LYS A CA 1
ATOM 629 C C . LYS A 1 80 ? 0.886 9.328 17.932 1.00 91.12 80 LYS A C 1
ATOM 631 O O . LYS A 1 80 ? 1.178 9.592 19.094 1.00 91.12 80 LYS A O 1
ATOM 636 N N . PHE A 1 81 ? 0.171 8.252 17.595 1.00 91.94 81 PHE A N 1
ATOM 637 C CA . PHE A 1 81 ? -0.404 7.314 18.568 1.00 91.94 81 PHE A CA 1
ATOM 638 C C . PHE A 1 81 ? 0.672 6.617 19.407 1.00 91.94 81 PHE A C 1
ATOM 640 O O . PHE A 1 81 ? 0.533 6.497 20.626 1.00 91.94 81 PHE A O 1
ATOM 647 N N . PHE A 1 82 ? 1.768 6.220 18.761 1.00 91.00 82 PHE A N 1
ATOM 648 C CA . PHE A 1 82 ? 2.917 5.576 19.395 1.00 91.00 82 PHE A CA 1
ATOM 649 C C . PHE A 1 82 ? 3.991 6.572 19.878 1.00 91.00 82 PHE A C 1
ATOM 651 O O . PHE A 1 82 ? 5.133 6.181 20.089 1.00 91.00 82 PHE A O 1
ATOM 658 N N . HIS A 1 83 ? 3.656 7.857 20.071 1.00 87.12 83 HIS A N 1
ATOM 659 C CA . HIS A 1 83 ? 4.572 8.895 20.591 1.00 87.12 83 HIS A CA 1
ATOM 660 C C . HIS A 1 83 ? 5.894 9.021 19.819 1.00 87.12 83 HIS A C 1
ATOM 662 O O . HIS A 1 83 ? 6.954 9.191 20.414 1.00 87.12 83 HIS A O 1
ATOM 668 N N . GLN A 1 84 ? 5.827 8.947 18.489 1.00 68.00 84 GLN A N 1
ATOM 669 C CA . GLN A 1 84 ? 6.989 8.955 17.595 1.00 68.00 84 GLN A CA 1
ATOM 670 C C . GLN A 1 84 ? 7.987 7.822 17.869 1.00 68.00 84 GLN A C 1
ATOM 672 O O . GLN A 1 84 ? 9.175 7.995 17.596 1.00 68.00 84 GLN A O 1
ATOM 677 N N . ALA A 1 85 ? 7.532 6.675 18.392 1.00 64.56 85 ALA A N 1
ATOM 678 C CA . ALA A 1 85 ? 8.362 5.478 18.444 1.00 64.56 85 ALA A CA 1
ATOM 679 C C . ALA A 1 85 ? 9.031 5.284 17.076 1.00 64.56 85 ALA A C 1
ATOM 681 O O . ALA A 1 85 ? 8.350 5.237 16.046 1.00 64.56 85 ALA A O 1
ATOM 682 N N . ALA A 1 86 ? 10.364 5.246 17.080 1.00 60.22 86 ALA A N 1
ATOM 683 C CA . ALA A 1 86 ? 11.172 5.182 15.867 1.00 60.22 86 ALA A CA 1
ATOM 684 C C . ALA A 1 86 ? 10.907 3.896 15.064 1.00 60.22 86 ALA A C 1
ATOM 686 O O . ALA A 1 86 ? 11.199 3.842 13.874 1.00 60.22 86 ALA A O 1
ATOM 687 N N . ASP A 1 87 ? 10.256 2.913 15.687 1.00 76.25 87 ASP A N 1
ATOM 688 C CA . ASP A 1 87 ? 10.299 1.530 15.249 1.00 76.25 87 ASP A CA 1
ATOM 689 C C . ASP A 1 87 ? 8.904 0.982 14.888 1.00 76.25 87 ASP A C 1
ATOM 691 O O . ASP A 1 87 ? 8.609 -0.188 15.115 1.00 76.25 87 ASP A O 1
ATOM 695 N N . LEU A 1 88 ? 8.020 1.808 14.297 1.00 84.19 88 LEU A N 1
ATOM 696 C CA . LEU A 1 88 ? 6.726 1.331 13.756 1.00 84.19 88 LEU A CA 1
ATOM 697 C C . LEU A 1 88 ? 6.885 0.186 12.742 1.00 84.19 88 LEU A C 1
ATOM 699 O O . LEU A 1 88 ? 5.986 -0.648 12.608 1.00 84.19 88 LEU A O 1
ATOM 703 N N . GLU A 1 89 ? 8.011 0.175 12.028 1.00 83.75 89 GLU A N 1
ATOM 704 C CA . GLU A 1 89 ? 8.400 -0.902 11.118 1.00 83.75 89 GLU A CA 1
ATOM 705 C C . GLU A 1 89 ? 8.834 -2.159 11.884 1.00 83.75 89 GLU A C 1
ATOM 707 O O . GLU A 1 89 ? 8.444 -3.261 11.509 1.00 83.75 89 GLU A O 1
ATOM 712 N N . GLU A 1 90 ? 9.566 -2.012 12.995 1.00 85.00 90 GLU A N 1
ATOM 713 C CA . GLU A 1 90 ? 10.030 -3.136 13.823 1.00 85.00 90 GLU A CA 1
ATOM 714 C C . GLU A 1 90 ? 8.866 -3.852 14.512 1.00 85.00 90 GLU A C 1
ATOM 716 O O . GLU A 1 90 ? 8.807 -5.082 14.515 1.00 85.00 90 GLU A O 1
ATOM 721 N N . ILE A 1 91 ? 7.891 -3.093 15.026 1.00 85.75 91 ILE A N 1
ATOM 722 C CA . ILE A 1 91 ? 6.656 -3.661 15.591 1.00 85.75 91 ILE A CA 1
ATOM 723 C C . ILE A 1 91 ? 5.679 -4.145 14.504 1.00 85.75 91 ILE A C 1
ATOM 725 O O . ILE A 1 91 ? 4.645 -4.732 14.816 1.00 85.75 91 ILE A O 1
ATOM 729 N N . GLY A 1 92 ? 5.980 -3.896 13.224 1.00 86.88 92 GLY A N 1
ATOM 730 C CA . GLY A 1 92 ? 5.199 -4.373 12.084 1.00 86.88 92 GLY A CA 1
ATOM 731 C C . GLY A 1 92 ? 3.863 -3.658 11.860 1.00 86.88 92 GLY A C 1
ATOM 732 O O . GLY A 1 92 ? 3.025 -4.171 11.120 1.00 86.88 92 GLY A O 1
ATOM 733 N N . VAL A 1 93 ? 3.641 -2.487 12.466 1.00 90.69 93 VAL A N 1
ATOM 734 C CA . VAL A 1 93 ? 2.415 -1.687 12.274 1.00 90.69 93 VAL A CA 1
ATOM 735 C C . VAL A 1 93 ? 2.438 -0.958 10.934 1.00 90.69 93 VAL A C 1
ATOM 737 O O . VAL A 1 93 ? 1.429 -0.915 10.229 1.00 90.69 93 VAL A O 1
ATOM 740 N N . VAL A 1 94 ? 3.593 -0.401 10.571 1.00 90.25 94 VAL A N 1
ATOM 741 C CA . VAL A 1 94 ? 3.816 0.204 9.257 1.00 90.25 94 VAL A CA 1
ATOM 742 C C . VAL A 1 94 ? 4.806 -0.684 8.514 1.00 90.25 94 VAL A C 1
ATOM 744 O O . VAL A 1 94 ? 5.990 -0.633 8.824 1.00 90.25 94 VAL A O 1
ATOM 747 N N . PRO A 1 95 ? 4.363 -1.528 7.570 1.00 88.94 95 PRO A N 1
ATOM 748 C CA . PRO A 1 95 ? 5.291 -2.320 6.777 1.00 88.94 95 PRO A CA 1
ATOM 749 C C . PRO A 1 95 ? 6.095 -1.402 5.850 1.00 88.94 95 PRO A C 1
ATOM 751 O O . PRO A 1 95 ? 5.624 -0.328 5.459 1.00 88.94 95 PRO A O 1
ATOM 754 N N . CYS A 1 96 ? 7.285 -1.840 5.443 1.00 88.81 96 CYS A N 1
ATOM 755 C CA . CYS A 1 96 ? 7.930 -1.263 4.269 1.00 88.81 96 CYS A CA 1
ATOM 756 C C . CYS A 1 96 ? 7.212 -1.735 2.991 1.00 88.81 96 CYS A C 1
ATOM 758 O O . CYS A 1 96 ? 6.501 -2.740 3.008 1.00 88.81 96 CYS A O 1
ATOM 760 N N . THR A 1 97 ? 7.418 -1.042 1.868 1.00 88.38 97 THR A N 1
ATOM 761 C CA . THR A 1 97 ? 6.736 -1.350 0.594 1.00 88.38 97 THR A CA 1
ATOM 762 C C . THR A 1 97 ? 6.935 -2.807 0.150 1.00 88.38 97 THR A C 1
ATOM 764 O O . THR A 1 97 ? 6.029 -3.423 -0.414 1.00 88.38 97 THR A O 1
ATOM 767 N N . TYR A 1 98 ? 8.119 -3.368 0.428 1.00 90.88 98 TYR A N 1
ATOM 768 C CA . TYR A 1 98 ? 8.484 -4.755 0.133 1.00 90.88 98 TYR A CA 1
ATOM 769 C C . TYR A 1 98 ? 9.096 -5.428 1.372 1.00 90.88 98 TYR A C 1
ATOM 771 O O . TYR A 1 98 ? 10.322 -5.432 1.520 1.00 90.88 98 TYR A O 1
ATOM 779 N N . PRO A 1 99 ? 8.275 -5.990 2.277 1.00 91.44 99 PRO A N 1
ATOM 780 C CA . PRO A 1 99 ? 8.768 -6.625 3.496 1.00 91.44 99 PRO A CA 1
ATOM 781 C C . PRO A 1 99 ? 9.627 -7.855 3.200 1.00 91.44 99 PRO A C 1
ATOM 783 O O . PRO A 1 99 ? 9.356 -8.613 2.262 1.00 91.44 99 PRO A O 1
ATOM 786 N N . ALA A 1 100 ? 10.666 -8.066 4.013 1.00 91.06 100 ALA A N 1
ATOM 787 C CA . ALA A 1 100 ? 11.632 -9.156 3.852 1.00 91.06 100 ALA A CA 1
ATOM 788 C C . ALA A 1 100 ? 10.959 -10.544 3.856 1.00 91.06 100 ALA A C 1
ATOM 790 O O . ALA A 1 100 ? 11.404 -11.466 3.165 1.00 91.06 100 ALA A O 1
ATOM 791 N N . GLU A 1 101 ? 9.852 -10.675 4.588 1.00 91.12 101 GLU A N 1
ATOM 792 C CA . GLU A 1 101 ? 9.044 -11.887 4.724 1.00 91.12 101 GLU A CA 1
ATOM 793 C C . GLU A 1 101 ? 8.506 -12.402 3.383 1.00 91.12 101 GLU A C 1
ATOM 795 O O . GLU A 1 101 ? 8.295 -13.605 3.228 1.00 91.12 101 GLU A O 1
ATOM 800 N N . PHE A 1 102 ? 8.330 -11.522 2.394 1.00 91.62 102 PHE A N 1
ATOM 801 C CA . PHE A 1 102 ? 7.831 -11.883 1.064 1.00 91.62 102 PHE A CA 1
ATOM 802 C C . PHE A 1 102 ? 8.930 -12.359 0.100 1.00 91.62 102 PHE A C 1
ATOM 804 O O . PHE A 1 102 ? 8.619 -12.975 -0.920 1.00 91.62 102 PHE A O 1
ATOM 811 N N . PHE A 1 103 ? 10.210 -12.139 0.427 1.00 87.50 103 PHE A N 1
ATOM 812 C CA . PHE A 1 103 ? 11.343 -12.577 -0.399 1.00 87.50 103 PHE A CA 1
ATOM 813 C C . PHE A 1 103 ? 11.771 -14.029 -0.148 1.00 87.50 103 PHE A C 1
ATOM 815 O O . PHE A 1 103 ? 12.503 -14.590 -0.959 1.00 87.50 103 PHE A O 1
ATOM 822 N N . SER A 1 104 ? 11.357 -14.630 0.972 1.00 76.56 104 SER A N 1
ATOM 823 C CA . SER A 1 104 ? 11.899 -15.912 1.460 1.00 76.56 104 SER A CA 1
ATOM 824 C C . SER A 1 104 ? 10.887 -17.061 1.413 1.00 76.56 104 SER A C 1
ATOM 826 O O . SER A 1 104 ? 11.013 -18.044 2.149 1.00 76.56 104 SER A O 1
ATOM 828 N N . SER A 1 105 ? 9.855 -16.956 0.577 1.00 59.53 105 SER A N 1
ATOM 829 C CA . SER A 1 105 ? 8.760 -17.920 0.551 1.00 59.53 105 SER A CA 1
ATOM 830 C C . SER A 1 105 ? 9.186 -19.205 -0.162 1.00 59.53 105 SER A C 1
ATOM 832 O O . SER A 1 105 ? 8.894 -19.385 -1.339 1.00 59.53 105 SER A O 1
ATOM 834 N N . SER A 1 106 ? 9.864 -20.092 0.575 1.00 53.31 106 SER A N 1
ATOM 835 C CA . SER A 1 106 ? 9.992 -21.550 0.396 1.00 53.31 106 SER A CA 1
ATOM 836 C C . SER A 1 106 ? 11.431 -22.076 0.347 1.00 53.31 106 SER A C 1
ATOM 838 O O . SER A 1 106 ? 12.098 -22.136 -0.678 1.00 53.31 106 SER A O 1
ATOM 840 N N . THR A 1 107 ? 11.898 -22.594 1.479 1.00 50.06 107 THR A N 1
ATOM 841 C CA . THR A 1 107 ? 12.216 -24.025 1.604 1.00 50.06 107 THR A CA 1
ATOM 842 C C . THR A 1 107 ? 12.341 -24.357 3.088 1.00 50.06 107 THR A C 1
ATOM 844 O O . THR A 1 107 ? 13.084 -23.712 3.813 1.00 50.06 107 THR A O 1
ATOM 847 N N . SER A 1 108 ? 11.528 -25.317 3.537 1.00 51.72 108 SER A N 1
ATOM 848 C CA . SER A 1 108 ? 11.651 -26.113 4.770 1.00 51.72 108 SER A CA 1
ATOM 849 C C . SER A 1 108 ? 12.644 -25.629 5.838 1.00 51.72 108 SER A C 1
ATOM 851 O O . SER A 1 108 ? 13.858 -25.725 5.668 1.00 51.72 108 SER A O 1
ATOM 853 N N . ALA A 1 109 ? 12.093 -25.249 6.991 1.00 49.75 109 ALA A N 1
ATOM 854 C CA . ALA A 1 109 ? 12.800 -25.021 8.242 1.00 49.75 109 ALA A CA 1
ATOM 855 C C . ALA A 1 109 ? 13.894 -26.076 8.518 1.00 49.75 109 ALA A C 1
ATOM 857 O O . ALA A 1 109 ? 13.612 -27.211 8.897 1.00 49.75 109 ALA A O 1
ATOM 858 N N . SER A 1 110 ? 15.151 -25.663 8.380 1.00 49.12 110 SER A N 1
ATOM 859 C CA . SER A 1 110 ? 16.295 -26.253 9.066 1.00 49.12 110 SER A CA 1
ATOM 860 C C . SER A 1 110 ? 17.083 -25.099 9.669 1.00 49.12 110 SER A C 1
ATOM 862 O O . SER A 1 110 ? 17.792 -24.370 8.984 1.00 49.12 110 SER A O 1
ATOM 864 N N . SER A 1 111 ? 16.872 -24.908 10.964 1.00 57.94 111 SER A N 1
ATOM 865 C CA . SER A 1 111 ? 17.472 -23.891 11.819 1.00 57.94 111 SER A CA 1
ATOM 866 C C . SER A 1 111 ? 19.004 -23.890 11.784 1.00 57.94 111 SER A C 1
ATOM 868 O O . SER A 1 111 ? 19.580 -24.936 12.068 1.00 57.94 111 SER A O 1
ATOM 870 N N . THR A 1 112 ? 19.631 -22.720 11.595 1.00 47.62 112 THR A N 1
ATOM 871 C CA . THR A 1 112 ? 20.581 -22.117 12.560 1.00 47.62 112 THR A C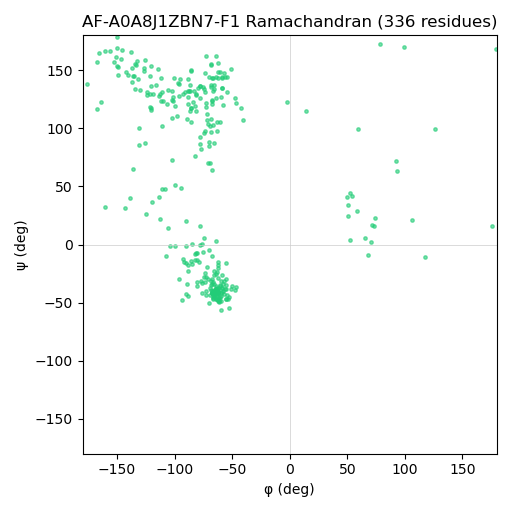A 1
ATOM 872 C C . THR A 1 112 ? 21.065 -20.722 12.127 1.00 47.62 112 THR A C 1
ATOM 874 O O . THR A 1 112 ? 21.420 -20.492 10.979 1.00 47.62 112 THR A O 1
ATOM 877 N N . SER A 1 113 ? 21.122 -19.826 13.122 1.00 48.81 113 SER A N 1
ATOM 878 C CA . SER A 1 113 ? 21.830 -18.532 13.198 1.00 48.81 113 SER A CA 1
ATOM 879 C C . SER A 1 113 ? 21.496 -17.439 12.173 1.00 48.81 113 SER A C 1
ATOM 881 O O . SER A 1 113 ? 22.075 -17.362 11.095 1.00 48.81 113 SER A O 1
ATOM 883 N N . ALA A 1 114 ? 20.650 -16.503 12.612 1.00 51.47 114 ALA A N 1
ATOM 884 C CA . ALA A 1 114 ? 20.494 -15.178 12.029 1.00 51.47 114 ALA A CA 1
ATOM 885 C C . ALA A 1 114 ? 21.720 -14.305 12.349 1.00 51.47 114 ALA A C 1
ATOM 887 O O . ALA A 1 114 ? 21.963 -13.958 13.504 1.00 51.47 114 ALA A O 1
ATOM 888 N N . SER A 1 115 ? 22.503 -13.971 11.326 1.00 44.94 115 SER A N 1
ATOM 889 C CA . SER A 1 115 ? 23.507 -12.905 11.358 1.00 44.94 115 SER A CA 1
ATOM 890 C C . SER A 1 115 ? 23.970 -12.623 9.928 1.00 44.94 115 SER A C 1
ATOM 892 O O . SER A 1 115 ? 24.610 -13.480 9.326 1.00 44.94 115 SER A O 1
ATOM 894 N N . ALA A 1 116 ? 23.701 -11.399 9.455 1.00 43.34 116 ALA A N 1
ATOM 895 C CA . ALA A 1 116 ? 24.023 -10.805 8.145 1.00 43.34 116 ALA A CA 1
ATOM 896 C C . ALA A 1 116 ? 22.954 -10.941 7.035 1.00 43.34 116 ALA A C 1
ATOM 898 O O . ALA A 1 116 ? 23.149 -11.621 6.034 1.00 43.34 116 ALA A O 1
ATOM 899 N N . ALA A 1 117 ? 21.853 -10.192 7.172 1.00 46.25 117 ALA A N 1
ATOM 900 C CA . ALA A 1 117 ? 20.850 -9.963 6.121 1.00 46.25 117 ALA A CA 1
ATOM 901 C C . ALA A 1 117 ? 21.043 -8.597 5.418 1.00 46.25 117 ALA A C 1
ATOM 903 O O . ALA A 1 117 ? 20.112 -7.807 5.313 1.00 46.25 117 ALA A O 1
ATOM 904 N N . ALA A 1 118 ? 22.262 -8.302 4.949 1.00 43.56 118 ALA A N 1
ATOM 905 C CA . ALA A 1 118 ? 22.580 -7.068 4.205 1.00 43.56 118 ALA A CA 1
ATOM 906 C C . ALA A 1 118 ? 23.222 -7.338 2.826 1.00 43.56 118 ALA A C 1
ATOM 908 O O . ALA A 1 118 ? 23.965 -6.522 2.293 1.00 43.56 118 ALA A O 1
ATOM 909 N N . SER A 1 119 ? 22.925 -8.502 2.245 1.00 43.16 119 SER A N 1
ATOM 910 C CA . SER A 1 119 ? 23.323 -8.911 0.892 1.00 43.16 119 SER A CA 1
ATOM 911 C C . SER A 1 119 ? 22.112 -9.567 0.220 1.00 43.16 119 SER A C 1
ATOM 913 O O . SER A 1 119 ? 22.071 -10.781 0.032 1.00 43.16 119 SER A O 1
ATOM 915 N N . LEU A 1 120 ? 21.053 -8.788 -0.017 1.00 45.53 120 LEU A N 1
ATOM 916 C CA . LEU A 1 120 ? 19.780 -9.302 -0.527 1.00 45.53 120 LEU A CA 1
ATOM 917 C C . LEU A 1 120 ? 19.761 -9.386 -2.063 1.00 45.53 120 LEU A C 1
ATOM 919 O O . LEU A 1 120 ? 20.058 -8.410 -2.748 1.00 45.53 120 LEU A O 1
ATOM 923 N N . ALA A 1 121 ? 19.309 -10.560 -2.524 1.00 43.38 121 ALA A N 1
ATOM 924 C CA . ALA A 1 121 ? 18.953 -10.997 -3.880 1.00 43.38 121 ALA A CA 1
ATOM 925 C C . ALA A 1 121 ? 20.046 -11.690 -4.725 1.00 43.38 121 ALA A C 1
ATOM 927 O O . ALA A 1 121 ? 20.360 -11.252 -5.833 1.00 43.38 121 ALA A O 1
ATOM 928 N N . GLU A 1 122 ? 20.531 -12.854 -4.267 1.00 44.84 122 GLU A N 1
ATOM 929 C CA . GLU A 1 122 ? 20.788 -13.946 -5.221 1.00 44.84 122 GLU A CA 1
ATOM 930 C C . GLU A 1 122 ? 19.445 -14.445 -5.789 1.00 44.84 122 GLU A C 1
ATOM 932 O O . GLU A 1 122 ? 18.418 -14.431 -5.109 1.00 44.84 122 GLU A O 1
ATOM 937 N N . GLU A 1 123 ? 19.454 -14.809 -7.069 1.00 47.28 123 GLU A N 1
ATOM 938 C CA . GLU A 1 123 ? 18.322 -15.047 -7.976 1.00 47.28 123 GLU A CA 1
ATOM 939 C C . GLU A 1 123 ? 17.466 -16.277 -7.608 1.00 47.28 123 GLU A C 1
ATOM 941 O O . GLU A 1 123 ? 17.392 -17.253 -8.349 1.00 47.28 123 GLU A O 1
ATOM 946 N N . GLY A 1 124 ? 16.815 -16.259 -6.446 1.00 48.41 124 GLY A N 1
ATOM 947 C CA . GLY A 1 124 ? 15.909 -17.324 -6.020 1.00 48.41 124 GLY A CA 1
ATOM 948 C C . GLY A 1 124 ? 14.513 -17.199 -6.639 1.00 48.41 124 GLY A C 1
ATOM 949 O O . GLY A 1 124 ? 13.861 -16.165 -6.509 1.00 48.41 124 GLY A O 1
ATOM 950 N N . GLU A 1 125 ? 14.014 -18.288 -7.231 1.00 55.06 125 GLU A N 1
ATOM 951 C CA . GLU A 1 125 ? 12.659 -18.451 -7.801 1.00 55.06 125 GLU A CA 1
ATOM 952 C C . GLU A 1 125 ? 11.508 -18.356 -6.769 1.00 55.06 125 GLU A C 1
ATOM 954 O O . GLU A 1 125 ? 10.340 -18.501 -7.122 1.00 55.06 125 GLU A O 1
ATOM 959 N N . ASN A 1 126 ? 11.817 -18.072 -5.501 1.00 57.94 126 ASN A N 1
ATOM 960 C CA . ASN A 1 126 ? 10.928 -18.218 -4.345 1.00 57.94 126 ASN A CA 1
ATOM 961 C C . ASN A 1 126 ? 10.552 -16.875 -3.704 1.00 57.94 126 ASN A C 1
ATOM 963 O O . ASN A 1 126 ? 10.508 -16.741 -2.482 1.00 57.94 126 ASN A O 1
ATOM 967 N N . ASN A 1 127 ? 10.293 -15.874 -4.543 1.00 81.62 127 ASN A N 1
ATOM 968 C CA . ASN A 1 127 ? 9.846 -14.553 -4.123 1.00 81.62 127 ASN A CA 1
ATOM 969 C C . ASN A 1 127 ? 8.379 -14.336 -4.538 1.00 81.62 127 ASN A C 1
ATOM 971 O O . ASN A 1 127 ? 8.068 -14.384 -5.732 1.00 81.62 127 ASN A O 1
ATOM 975 N N . LEU A 1 128 ? 7.494 -14.022 -3.582 1.00 94.00 128 LEU A N 1
ATOM 976 C CA . LEU A 1 128 ? 6.082 -13.720 -3.862 1.00 94.00 128 LEU A CA 1
ATOM 977 C C . LEU A 1 128 ? 5.894 -12.483 -4.748 1.00 94.00 128 LEU A C 1
ATOM 979 O O . LEU A 1 128 ? 4.842 -12.339 -5.366 1.00 94.00 128 LEU A O 1
ATOM 983 N N . PHE A 1 129 ? 6.898 -11.613 -4.876 1.00 93.44 129 PHE A N 1
ATOM 984 C CA . PHE A 1 129 ? 6.869 -10.495 -5.820 1.00 93.44 129 PHE A CA 1
ATOM 985 C C . PHE A 1 129 ? 7.004 -10.942 -7.286 1.00 93.44 129 PHE A C 1
ATOM 987 O O . PHE A 1 129 ? 6.668 -10.172 -8.182 1.00 93.44 129 PHE A O 1
ATOM 994 N N . ASN A 1 130 ? 7.506 -12.157 -7.560 1.00 92.38 130 ASN A N 1
ATOM 995 C CA . ASN A 1 130 ? 7.773 -12.674 -8.913 1.00 92.38 130 ASN A CA 1
ATOM 996 C C . ASN A 1 130 ? 8.601 -11.729 -9.812 1.00 92.38 130 ASN A C 1
ATOM 998 O O . ASN A 1 130 ? 8.551 -11.808 -11.039 1.00 92.38 130 ASN A O 1
ATOM 1002 N N . ARG A 1 131 ? 9.393 -10.841 -9.205 1.00 90.06 131 ARG A N 1
ATOM 1003 C CA . ARG A 1 131 ? 10.299 -9.911 -9.883 1.00 90.06 131 ARG A CA 1
ATOM 1004 C C . ARG A 1 131 ? 11.516 -9.636 -9.011 1.00 90.06 131 ARG A C 1
ATOM 1006 O O . ARG A 1 131 ? 11.441 -9.703 -7.784 1.00 90.06 131 ARG A O 1
ATOM 1013 N N . LYS A 1 132 ? 12.636 -9.303 -9.651 1.00 91.00 132 LYS A N 1
ATOM 1014 C CA . LYS A 1 132 ? 13.826 -8.822 -8.949 1.00 91.00 132 LYS A CA 1
ATOM 1015 C C . LYS A 1 132 ? 13.557 -7.399 -8.467 1.00 91.00 132 LYS A C 1
ATOM 1017 O O . LYS A 1 132 ? 13.312 -6.515 -9.286 1.00 91.00 132 LYS A O 1
ATOM 1022 N N . ILE A 1 133 ? 13.585 -7.211 -7.153 1.00 92.38 133 ILE A N 1
ATOM 1023 C CA . ILE A 1 133 ? 13.456 -5.909 -6.500 1.00 92.38 133 ILE A CA 1
ATOM 1024 C C . ILE A 1 133 ? 14.786 -5.614 -5.825 1.00 92.38 133 ILE A C 1
ATOM 1026 O O . ILE A 1 133 ? 15.287 -6.447 -5.071 1.00 92.38 133 ILE A O 1
ATOM 1030 N N . SER A 1 134 ? 15.354 -4.447 -6.105 1.00 92.44 134 SER A N 1
ATOM 1031 C CA . SER A 1 134 ? 16.599 -3.990 -5.489 1.00 92.44 134 SER A CA 1
ATOM 1032 C C . SER A 1 134 ? 16.325 -2.747 -4.659 1.00 92.44 134 SER A C 1
ATOM 1034 O O . SER A 1 134 ? 15.605 -1.863 -5.109 1.00 92.44 134 SER A O 1
ATOM 1036 N N . LYS A 1 135 ? 16.907 -2.660 -3.463 1.00 93.19 135 LYS A N 1
ATOM 1037 C CA . LYS A 1 135 ? 16.894 -1.443 -2.644 1.00 93.19 135 LYS A CA 1
ATOM 1038 C C . LYS A 1 135 ? 18.191 -0.678 -2.886 1.00 93.19 135 LYS A C 1
ATOM 1040 O O . LYS A 1 135 ? 19.261 -1.279 -2.804 1.00 93.19 135 LYS A O 1
ATOM 1045 N N . ARG A 1 136 ? 18.113 0.609 -3.217 1.00 93.12 136 ARG A N 1
ATOM 1046 C CA . ARG A 1 136 ? 19.281 1.452 -3.526 1.00 93.12 136 ARG A CA 1
ATOM 1047 C C . ARG A 1 136 ? 19.066 2.882 -3.048 1.00 93.12 136 ARG A C 1
ATOM 1049 O O . ARG A 1 136 ? 17.946 3.285 -2.752 1.00 93.12 136 ARG A O 1
ATOM 1056 N N . MET A 1 137 ? 20.137 3.667 -3.034 1.00 93.69 137 MET A N 1
ATOM 1057 C CA . MET A 1 137 ? 20.027 5.114 -2.885 1.00 93.69 137 MET A CA 1
ATOM 1058 C C . MET A 1 137 ? 19.600 5.752 -4.206 1.00 93.69 137 MET A C 1
ATOM 1060 O O . MET A 1 137 ? 20.164 5.432 -5.255 1.00 93.69 137 MET A O 1
ATOM 1064 N N . LEU A 1 138 ? 18.662 6.703 -4.160 1.00 93.25 138 LEU A N 1
ATOM 1065 C CA . LEU A 1 138 ? 18.259 7.468 -5.344 1.00 93.25 138 LEU A CA 1
ATOM 1066 C C . LEU A 1 138 ? 19.453 8.199 -5.986 1.00 93.25 138 LEU A C 1
ATOM 1068 O O . LEU A 1 138 ? 19.543 8.295 -7.206 1.00 93.25 138 LEU A O 1
ATOM 1072 N N . SER A 1 139 ? 20.408 8.663 -5.177 1.00 91.44 139 SER A N 1
ATOM 1073 C CA . SER A 1 139 ? 21.631 9.325 -5.650 1.00 91.44 139 SER A CA 1
ATOM 1074 C C . SER A 1 139 ? 22.526 8.398 -6.474 1.00 91.44 139 SER A C 1
ATOM 1076 O O . SER A 1 139 ? 23.075 8.825 -7.490 1.00 91.44 139 SER A O 1
ATOM 1078 N N . SER A 1 140 ? 22.623 7.122 -6.093 1.00 91.19 140 SER A N 1
ATOM 1079 C CA . SER A 1 140 ? 23.335 6.101 -6.867 1.00 91.19 140 SER A CA 1
ATOM 1080 C C . SER A 1 140 ? 22.665 5.849 -8.216 1.00 91.19 140 SER A C 1
ATOM 1082 O O . SER A 1 140 ? 23.359 5.776 -9.225 1.00 91.19 140 SER A O 1
ATOM 1084 N N . LEU A 1 141 ? 21.327 5.814 -8.256 1.00 90.75 141 LEU A N 1
ATOM 1085 C CA . LEU A 1 141 ? 20.558 5.636 -9.494 1.00 90.75 141 LEU A CA 1
ATOM 1086 C C . LEU A 1 141 ? 20.813 6.764 -10.510 1.00 90.75 141 LEU A C 1
ATOM 1088 O O . LEU A 1 141 ? 20.847 6.518 -11.709 1.00 90.75 141 LEU A O 1
ATOM 1092 N N . CYS A 1 142 ? 21.024 7.998 -10.043 1.00 86.00 142 CYS A N 1
ATOM 1093 C CA . CYS A 1 142 ? 21.363 9.136 -10.904 1.00 86.00 142 CYS A CA 1
ATOM 1094 C C . CYS A 1 142 ? 22.794 9.079 -11.461 1.00 86.00 142 CYS A C 1
ATOM 1096 O O . CYS A 1 142 ? 23.065 9.664 -12.511 1.00 86.00 142 CYS A O 1
ATOM 1098 N N . ALA A 1 143 ? 23.719 8.437 -10.743 1.00 85.50 143 ALA A N 1
ATOM 1099 C CA . ALA A 1 143 ? 25.131 8.355 -11.116 1.00 85.50 143 ALA A CA 1
ATOM 1100 C C . ALA A 1 143 ? 25.435 7.147 -12.014 1.00 85.50 143 ALA A C 1
ATOM 1102 O O . ALA A 1 143 ? 26.310 7.207 -12.880 1.00 85.50 143 ALA A O 1
ATOM 1103 N N . GLU A 1 144 ? 24.726 6.044 -11.794 1.00 82.62 144 GLU A N 1
ATOM 1104 C CA . GLU A 1 144 ? 24.823 4.823 -12.580 1.00 82.62 144 GLU A CA 1
ATOM 1105 C C . GLU A 1 144 ? 23.964 4.987 -13.842 1.00 82.62 144 GLU A C 1
ATOM 1107 O O . GLU A 1 144 ? 22.760 5.197 -13.763 1.00 82.62 144 GLU A O 1
ATOM 1112 N N . HIS A 1 145 ? 24.564 4.906 -15.032 1.00 71.44 145 HIS A N 1
ATOM 1113 C CA . HIS A 1 145 ? 23.817 4.873 -16.295 1.00 71.44 145 HIS A CA 1
ATOM 1114 C C . HIS A 1 145 ? 23.086 3.524 -16.446 1.00 71.44 145 HIS A C 1
ATOM 1116 O O . HIS A 1 145 ? 23.500 2.676 -17.236 1.00 71.44 145 HIS A O 1
ATOM 1122 N N . GLU A 1 146 ? 22.053 3.300 -15.633 1.00 76.75 146 GLU A N 1
ATOM 1123 C CA . GLU A 1 146 ? 21.307 2.044 -15.574 1.00 76.75 146 GLU A CA 1
ATOM 1124 C C . GLU A 1 146 ? 20.500 1.799 -16.860 1.00 76.75 146 GLU A C 1
ATOM 1126 O O . GLU A 1 146 ? 20.141 2.724 -17.596 1.00 76.75 146 GLU A O 1
ATOM 1131 N N . GLU A 1 147 ? 20.225 0.526 -17.146 1.00 86.25 147 GLU A N 1
ATOM 1132 C CA . GLU A 1 147 ? 19.384 0.130 -18.270 1.00 86.25 147 GLU A CA 1
ATOM 1133 C C . GLU A 1 147 ? 17.930 0.544 -17.999 1.00 86.25 147 GLU A C 1
ATOM 1135 O O . GLU A 1 147 ? 17.203 -0.087 -17.232 1.00 86.25 147 GLU A O 1
ATOM 1140 N N . LEU A 1 148 ? 17.513 1.641 -18.628 1.00 91.88 148 LEU A N 1
ATOM 1141 C CA . LEU A 1 148 ? 16.131 2.110 -18.642 1.00 91.88 148 LEU A CA 1
ATOM 1142 C C . LEU A 1 148 ? 15.343 1.413 -19.772 1.00 91.88 148 LEU A C 1
ATOM 1144 O O . LEU A 1 148 ? 15.920 1.102 -20.819 1.00 91.88 148 LEU A O 1
ATOM 1148 N N . PRO A 1 149 ? 14.023 1.188 -19.614 1.00 94.62 149 PRO A N 1
ATOM 1149 C CA . PRO A 1 149 ? 13.164 1.701 -18.547 1.00 94.62 149 PRO A CA 1
ATOM 1150 C C . PRO A 1 149 ? 13.155 0.844 -17.270 1.00 94.62 149 PRO A C 1
ATOM 1152 O O . PRO A 1 149 ? 13.238 -0.382 -17.326 1.00 94.62 149 PRO A O 1
ATOM 1155 N N . LEU A 1 150 ? 12.933 1.491 -16.123 1.00 94.88 150 LEU A N 1
ATOM 1156 C CA . LEU A 1 150 ? 12.890 0.856 -14.802 1.00 94.88 150 LEU A CA 1
ATOM 1157 C C . LEU A 1 150 ? 11.718 1.391 -13.972 1.00 94.88 150 LEU A C 1
ATOM 1159 O O . LEU A 1 150 ? 11.371 2.565 -14.064 1.00 94.88 150 LEU A O 1
ATOM 1163 N N . PHE A 1 151 ? 11.094 0.548 -13.152 1.00 95.38 151 PHE A N 1
ATOM 1164 C CA . PHE A 1 151 ? 10.140 1.006 -12.143 1.00 95.38 151 PHE A CA 1
ATOM 1165 C C . PHE A 1 151 ? 10.888 1.461 -10.888 1.00 95.38 151 PHE A C 1
ATOM 1167 O O . PHE A 1 151 ? 11.748 0.729 -10.399 1.00 95.38 151 PHE A O 1
ATOM 1174 N N . VAL A 1 152 ? 10.540 2.632 -10.357 1.00 95.62 152 VAL A N 1
ATOM 1175 C CA . VAL A 1 152 ? 11.146 3.239 -9.165 1.00 95.62 152 VAL A CA 1
ATOM 1176 C C . VAL A 1 152 ? 10.039 3.669 -8.202 1.00 95.62 152 VAL A C 1
ATOM 1178 O O . VAL A 1 152 ? 9.074 4.307 -8.620 1.00 95.62 152 VAL A O 1
ATOM 1181 N N . LYS A 1 153 ? 10.171 3.337 -6.914 1.00 94.56 153 LYS A N 1
ATOM 1182 C CA . LYS A 1 153 ? 9.244 3.745 -5.839 1.00 94.56 153 LYS A CA 1
ATOM 1183 C C . LYS A 1 153 ? 10.029 4.045 -4.550 1.00 94.56 153 LYS A C 1
ATOM 1185 O O . LYS A 1 153 ? 11.058 3.394 -4.346 1.00 94.56 153 LYS A O 1
ATOM 1190 N N . PRO A 1 154 ? 9.593 4.979 -3.679 1.00 92.81 154 PRO A N 1
ATOM 1191 C CA . PRO A 1 154 ? 10.216 5.162 -2.370 1.00 92.81 154 PRO A CA 1
ATOM 1192 C C . PRO A 1 154 ? 10.263 3.851 -1.576 1.00 92.81 154 PRO A C 1
ATOM 1194 O O . PRO A 1 154 ? 9.363 3.009 -1.682 1.00 92.81 154 PRO A O 1
ATOM 1197 N N . ALA A 1 155 ? 11.335 3.658 -0.805 1.00 90.81 155 ALA A N 1
ATOM 1198 C CA . ALA A 1 155 ? 11.457 2.479 0.041 1.00 90.81 155 ALA A CA 1
ATOM 1199 C C . ALA A 1 155 ? 10.594 2.554 1.303 1.00 90.81 155 ALA A C 1
ATOM 1201 O O . ALA A 1 155 ? 10.080 1.531 1.764 1.00 90.81 155 ALA A O 1
ATOM 1202 N N . SER A 1 156 ? 10.419 3.762 1.824 1.00 84.62 156 SER A N 1
ATOM 1203 C CA . SER A 1 156 ? 9.402 4.082 2.812 1.00 84.62 156 SER A CA 1
ATOM 1204 C C . SER A 1 156 ? 8.023 4.127 2.146 1.00 84.62 156 SER A C 1
ATOM 1206 O O . SER A 1 156 ? 7.871 4.544 1.000 1.00 84.62 156 SER A O 1
ATOM 1208 N N . ASN A 1 157 ? 6.982 3.748 2.884 1.00 81.38 157 ASN A N 1
ATOM 1209 C CA . ASN A 1 157 ? 5.596 3.906 2.430 1.00 81.38 157 ASN A CA 1
ATOM 1210 C C . ASN A 1 157 ? 5.088 5.358 2.586 1.00 81.38 157 ASN A C 1
ATOM 1212 O O . ASN A 1 157 ? 3.887 5.602 2.604 1.00 81.38 157 ASN A O 1
ATOM 1216 N N . ASP A 1 158 ? 5.969 6.340 2.772 1.00 81.00 158 ASP A N 1
ATOM 1217 C CA . ASP A 1 158 ? 5.607 7.738 3.057 1.00 81.00 158 ASP A CA 1
ATOM 1218 C C . ASP A 1 158 ? 5.160 8.536 1.821 1.00 81.00 158 ASP A C 1
ATOM 1220 O O . ASP A 1 158 ? 4.846 9.720 1.953 1.00 81.00 158 ASP A O 1
ATOM 1224 N N . LYS A 1 159 ? 5.158 7.891 0.644 1.00 84.25 159 LYS A N 1
ATOM 1225 C CA . LYS A 1 159 ? 4.796 8.465 -0.656 1.00 84.25 159 LYS A CA 1
ATOM 1226 C C . LYS A 1 159 ? 5.524 9.794 -0.942 1.00 84.25 159 LYS A C 1
ATOM 1228 O O . LYS A 1 159 ? 4.946 10.711 -1.521 1.00 84.25 159 LYS A O 1
ATOM 1233 N N . LEU A 1 160 ? 6.822 9.893 -0.605 1.00 87.62 160 LEU A N 1
ATOM 1234 C CA . LEU A 1 160 ? 7.673 11.043 -0.989 1.00 87.62 160 LEU A CA 1
ATOM 1235 C C . LEU A 1 160 ? 7.530 11.424 -2.473 1.00 87.62 160 LEU A C 1
ATOM 1237 O O . LEU A 1 160 ? 7.558 12.602 -2.829 1.00 87.62 160 LEU A O 1
ATOM 1241 N N . PHE A 1 161 ? 7.360 10.416 -3.323 1.00 91.56 161 PHE A N 1
ATOM 1242 C CA . PHE A 1 161 ? 6.865 10.541 -4.684 1.00 91.56 161 PHE A CA 1
ATOM 1243 C C . PHE A 1 161 ? 6.050 9.294 -5.039 1.00 91.56 161 PHE A C 1
ATOM 1245 O O . PHE A 1 161 ? 6.210 8.229 -4.436 1.00 91.56 161 PHE A O 1
ATOM 1252 N N . ASP A 1 162 ? 5.192 9.419 -6.045 1.00 90.88 162 ASP A N 1
ATOM 1253 C CA . ASP A 1 162 ? 4.397 8.304 -6.547 1.00 90.88 162 ASP A CA 1
ATOM 1254 C C . ASP A 1 162 ? 5.285 7.336 -7.341 1.00 90.88 162 ASP A C 1
ATOM 1256 O O . ASP A 1 162 ? 6.056 7.746 -8.213 1.00 90.88 162 ASP A O 1
ATOM 1260 N N . GLY A 1 163 ? 5.188 6.038 -7.042 1.00 93.31 163 GLY A N 1
ATOM 1261 C CA . GLY A 1 163 ? 5.954 5.015 -7.753 1.00 93.31 163 GLY A CA 1
ATOM 1262 C C . GLY A 1 163 ? 5.647 5.026 -9.253 1.00 93.31 163 GLY A C 1
ATOM 1263 O O . GLY A 1 163 ? 4.487 5.086 -9.659 1.00 93.31 163 GLY A O 1
ATOM 1264 N N . GLY A 1 164 ? 6.677 4.955 -10.095 1.00 95.25 164 GLY A N 1
ATOM 1265 C CA . GLY A 1 164 ? 6.516 5.168 -11.530 1.00 95.25 164 GLY A CA 1
ATOM 1266 C C . GLY A 1 164 ? 7.594 4.523 -12.389 1.00 95.25 164 GLY A C 1
ATOM 1267 O O . GLY A 1 164 ? 8.630 4.072 -11.909 1.00 95.25 164 GLY A O 1
ATOM 1268 N N . VAL A 1 165 ? 7.330 4.466 -13.696 1.00 95.81 165 VAL A N 1
ATOM 1269 C CA . VAL A 1 165 ? 8.309 4.013 -14.692 1.00 95.81 165 VAL A CA 1
ATOM 1270 C C . VAL A 1 165 ? 9.183 5.190 -15.106 1.00 95.81 165 VAL A C 1
ATOM 1272 O O . VAL A 1 165 ? 8.675 6.141 -15.699 1.00 95.81 165 VAL A O 1
ATOM 1275 N N . VAL A 1 166 ? 10.479 5.076 -14.837 1.00 96.12 166 VAL A N 1
ATOM 1276 C CA . VAL A 1 166 ? 11.544 5.954 -15.320 1.00 96.12 166 VAL A CA 1
ATOM 1277 C C . VAL A 1 166 ? 11.995 5.440 -16.682 1.00 96.12 166 VAL A C 1
ATOM 1279 O O . VAL A 1 166 ? 12.495 4.321 -16.796 1.00 96.12 166 VAL A O 1
ATOM 1282 N N . ARG A 1 167 ? 11.768 6.228 -17.733 1.00 95.62 167 ARG A N 1
ATOM 1283 C CA . ARG A 1 167 ? 12.101 5.879 -19.124 1.00 95.62 167 ARG A CA 1
ATOM 1284 C C . ARG A 1 167 ? 13.434 6.448 -19.572 1.00 95.62 167 ARG A C 1
ATOM 1286 O O . ARG A 1 167 ? 14.088 5.863 -20.428 1.00 95.62 167 ARG A O 1
ATOM 1293 N N . ASP A 1 168 ? 13.806 7.585 -19.009 1.00 94.62 168 ASP A N 1
ATOM 1294 C CA . ASP A 1 168 ? 14.999 8.334 -19.364 1.00 94.62 168 ASP A CA 1
ATOM 1295 C C . ASP A 1 168 ? 15.539 9.112 -18.152 1.00 94.62 168 ASP A C 1
ATOM 1297 O O . ASP A 1 168 ? 14.997 9.067 -17.044 1.00 94.62 168 ASP A O 1
ATOM 1301 N N . ALA A 1 169 ? 16.649 9.816 -18.362 1.00 93.56 169 ALA A N 1
ATOM 1302 C CA . ALA A 1 169 ? 17.282 10.626 -17.329 1.00 93.56 169 ALA A CA 1
ATOM 1303 C C . ALA A 1 169 ? 16.424 11.828 -16.888 1.00 93.56 169 ALA A C 1
ATOM 1305 O O . ALA A 1 169 ? 16.616 12.337 -15.784 1.00 93.56 169 ALA A O 1
ATOM 1306 N N . GLU A 1 170 ? 15.488 12.294 -17.721 1.00 94.19 170 GLU A N 1
ATOM 1307 C CA . GLU A 1 170 ? 14.614 13.413 -17.373 1.00 94.19 170 GLU A CA 1
ATOM 1308 C C . GLU A 1 170 ? 13.574 12.978 -16.338 1.00 94.19 170 GLU A C 1
ATOM 1310 O O . GLU A 1 170 ? 13.372 13.673 -15.341 1.00 94.19 170 GLU A O 1
ATOM 1315 N N . ASP A 1 171 ? 12.972 11.798 -16.523 1.00 95.31 171 ASP A N 1
ATOM 1316 C CA . ASP A 1 171 ? 12.078 11.182 -15.537 1.00 95.31 171 ASP A CA 1
ATOM 1317 C C . ASP A 1 171 ? 12.752 11.100 -14.155 1.00 95.31 171 ASP A C 1
ATOM 1319 O O . ASP A 1 171 ? 12.161 11.490 -13.143 1.00 95.31 171 ASP A O 1
ATOM 1323 N N . LEU A 1 172 ? 14.014 10.662 -14.117 1.00 93.94 172 LEU A N 1
ATOM 1324 C CA . LEU A 1 172 ? 14.787 10.543 -12.883 1.00 93.94 172 LEU A CA 1
ATOM 1325 C C . LEU A 1 172 ? 15.105 11.907 -12.251 1.00 93.94 172 LEU A C 1
ATOM 1327 O O . LEU A 1 172 ? 14.956 12.074 -11.039 1.00 93.94 172 LEU A O 1
ATOM 1331 N N . ALA A 1 173 ? 15.478 12.902 -13.061 1.00 92.31 173 ALA A N 1
ATOM 1332 C CA . ALA A 1 173 ? 15.713 14.266 -12.589 1.00 92.31 173 ALA A CA 1
ATOM 1333 C C . ALA A 1 173 ? 14.450 14.888 -11.967 1.00 92.31 173 ALA A C 1
ATOM 1335 O O . ALA A 1 173 ? 14.542 15.610 -10.972 1.00 92.31 173 ALA A O 1
ATOM 1336 N N . ARG A 1 174 ? 13.259 14.578 -12.501 1.00 93.88 174 ARG A N 1
ATOM 1337 C CA . ARG A 1 174 ? 11.988 15.027 -11.910 1.00 93.88 174 ARG A CA 1
ATOM 1338 C C . ARG A 1 174 ? 11.719 14.375 -10.556 1.00 93.88 174 ARG A C 1
ATOM 1340 O O . ARG A 1 174 ? 11.291 15.077 -9.645 1.00 93.88 174 ARG A O 1
ATOM 1347 N N . ILE A 1 175 ? 11.987 13.075 -10.403 1.00 94.00 175 ILE A N 1
ATOM 1348 C CA . ILE A 1 175 ? 11.875 12.388 -9.103 1.00 94.00 175 ILE A CA 1
ATOM 1349 C C . ILE A 1 175 ? 12.843 13.010 -8.090 1.00 94.00 175 ILE A C 1
ATOM 1351 O O . ILE A 1 175 ? 12.442 13.336 -6.974 1.00 94.00 175 ILE A O 1
ATOM 1355 N N . TRP A 1 176 ? 14.096 13.238 -8.494 1.00 91.94 176 TRP A N 1
ATOM 1356 C CA . TRP A 1 176 ? 15.105 13.884 -7.652 1.00 91.94 176 TRP A CA 1
ATOM 1357 C C . TRP A 1 176 ? 14.644 15.254 -7.143 1.00 91.94 176 TRP A C 1
ATOM 1359 O O . TRP A 1 176 ? 14.728 15.541 -5.948 1.00 91.94 176 TRP A O 1
ATOM 1369 N N . GLU A 1 177 ? 14.102 16.088 -8.032 1.00 91.12 177 GLU A N 1
ATOM 1370 C CA . GLU A 1 177 ? 13.620 17.419 -7.664 1.00 91.12 177 GLU A CA 1
ATOM 1371 C C . GLU A 1 177 ? 12.385 17.375 -6.753 1.00 91.12 177 GLU A C 1
ATOM 1373 O O . GLU A 1 177 ? 12.263 18.211 -5.854 1.00 91.12 177 GLU A O 1
ATOM 1378 N N . GLN A 1 178 ? 11.494 16.391 -6.929 1.00 91.00 178 GLN A N 1
ATOM 1379 C CA . GLN A 1 178 ? 10.361 16.175 -6.021 1.00 91.00 178 GLN A CA 1
ATOM 1380 C C . GLN A 1 178 ? 10.837 15.841 -4.605 1.00 91.00 178 GLN A C 1
ATOM 1382 O O . GLN A 1 178 ? 10.399 16.488 -3.653 1.00 91.00 178 GLN A O 1
ATOM 1387 N N . VAL A 1 179 ? 11.774 14.896 -4.469 1.00 90.50 179 VAL A N 1
AT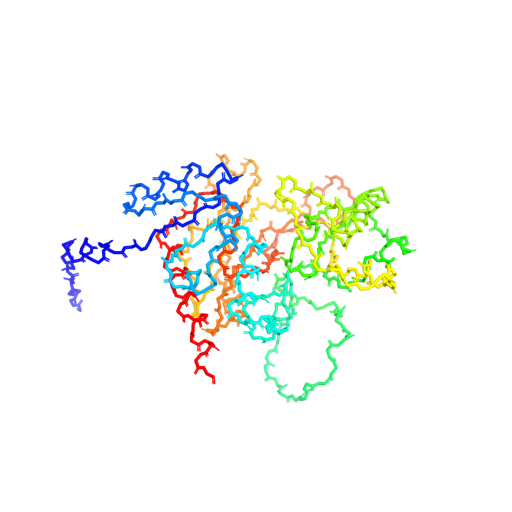OM 1388 C CA . VAL A 1 179 ? 12.360 14.521 -3.171 1.00 90.50 179 VAL A CA 1
ATOM 1389 C C . VAL A 1 179 ? 13.047 15.723 -2.521 1.00 90.50 179 VAL A C 1
ATOM 1391 O O . VAL A 1 179 ? 12.829 15.998 -1.342 1.00 90.50 179 VAL A O 1
ATOM 1394 N N . ARG A 1 180 ? 13.820 16.494 -3.295 1.00 87.81 180 ARG A N 1
ATOM 1395 C CA . ARG A 1 180 ? 14.499 17.705 -2.809 1.00 87.81 180 ARG A CA 1
ATOM 1396 C C . ARG A 1 180 ? 13.504 18.757 -2.309 1.00 87.81 180 ARG A C 1
ATOM 1398 O O . ARG A 1 180 ? 13.637 19.251 -1.193 1.00 87.81 180 ARG A O 1
ATOM 1405 N N . SER A 1 181 ? 12.462 19.031 -3.092 1.00 87.62 181 SER A N 1
ATOM 1406 C CA . SER A 1 181 ? 11.413 19.999 -2.741 1.00 87.62 181 SER A CA 1
ATOM 1407 C C . SER A 1 181 ? 10.615 19.584 -1.499 1.00 87.62 181 SER A C 1
ATOM 1409 O O . SER A 1 181 ? 10.215 20.438 -0.704 1.00 87.62 181 SER A O 1
ATOM 1411 N N . ALA A 1 182 ? 10.382 18.279 -1.318 1.00 84.75 182 ALA A N 1
ATOM 1412 C CA . ALA A 1 182 ? 9.723 17.737 -0.131 1.00 84.75 182 ALA A CA 1
ATOM 1413 C C . ALA A 1 182 ? 10.585 17.925 1.132 1.00 84.75 182 ALA A C 1
ATOM 1415 O O . ALA A 1 182 ? 10.067 18.331 2.174 1.00 84.75 182 ALA A O 1
ATOM 1416 N N . SER A 1 183 ? 11.899 17.705 1.023 1.00 81.81 183 SER A N 1
ATOM 1417 C CA . SER A 1 183 ? 12.866 17.884 2.118 1.00 81.81 183 SER A CA 1
ATOM 1418 C C . SER A 1 183 ? 13.051 19.341 2.558 1.00 81.81 183 SER A C 1
ATOM 1420 O O . SER A 1 183 ? 13.337 19.603 3.732 1.00 81.81 183 SER A O 1
ATOM 1422 N N . ASP A 1 184 ? 12.866 20.290 1.640 1.00 79.56 184 ASP A N 1
ATOM 1423 C CA . ASP A 1 184 ? 13.014 21.725 1.909 1.00 79.56 184 ASP A CA 1
ATOM 1424 C C . ASP A 1 184 ? 11.774 22.340 2.582 1.00 79.56 184 ASP A C 1
ATOM 1426 O O . ASP A 1 184 ? 11.791 23.506 2.976 1.00 79.56 184 ASP A O 1
ATOM 1430 N N . GLY A 1 185 ? 10.673 21.586 2.704 1.00 72.50 185 GLY A N 1
ATOM 1431 C CA . GLY A 1 185 ? 9.395 22.093 3.218 1.00 72.50 185 GLY A CA 1
ATOM 1432 C C . GLY A 1 185 ? 8.746 23.160 2.324 1.00 72.50 185 GLY A C 1
ATOM 1433 O O . GLY A 1 185 ? 7.720 23.732 2.687 1.00 72.50 185 GLY A O 1
ATOM 1434 N N . THR A 1 186 ? 9.329 23.429 1.153 1.00 64.94 186 THR A N 1
ATOM 1435 C CA . THR A 1 186 ? 8.848 24.395 0.156 1.00 64.94 186 THR A CA 1
ATOM 1436 C C . THR A 1 186 ? 7.926 23.747 -0.878 1.00 64.94 186 THR A C 1
ATOM 1438 O O . THR A 1 186 ? 7.183 24.453 -1.562 1.00 64.94 186 THR A O 1
ATOM 1441 N N . GLY A 1 187 ? 7.921 22.409 -0.959 1.00 57.91 187 GLY A N 1
ATOM 1442 C CA . GLY A 1 187 ? 7.029 21.602 -1.790 1.00 57.91 187 GLY A CA 1
ATOM 1443 C C . GLY A 1 187 ? 5.579 21.630 -1.306 1.00 57.91 187 GLY A C 1
ATOM 1444 O O . GLY A 1 187 ? 5.055 20.641 -0.799 1.00 57.91 187 GLY A O 1
ATOM 1445 N N . GLY A 1 188 ? 4.912 22.772 -1.459 1.00 47.78 188 GLY A N 1
ATOM 1446 C CA . GLY A 1 188 ? 3.484 22.911 -1.215 1.00 47.78 188 GLY A CA 1
ATOM 1447 C C . GLY A 1 188 ? 2.662 22.173 -2.271 1.00 47.78 188 GLY A C 1
ATOM 1448 O O . GLY A 1 188 ? 2.220 22.782 -3.243 1.00 47.78 188 GLY A O 1
ATOM 1449 N N . ARG A 1 189 ? 2.374 20.881 -2.063 1.00 51.62 189 ARG A N 1
ATOM 1450 C CA . ARG A 1 189 ? 1.152 20.283 -2.626 1.00 51.62 189 ARG A CA 1
ATOM 1451 C C . ARG A 1 189 ? -0.036 20.872 -1.853 1.00 51.62 189 ARG A C 1
ATOM 1453 O O . ARG A 1 189 ? -0.444 20.313 -0.849 1.00 51.62 189 ARG A O 1
ATOM 1460 N N . GLY A 1 190 ? -0.517 22.048 -2.266 1.00 44.81 190 GLY A N 1
ATOM 1461 C CA . GLY A 1 190 ? -1.902 22.534 -2.103 1.00 44.81 190 GLY A CA 1
ATOM 1462 C C . GLY A 1 190 ? -2.596 22.550 -0.726 1.00 44.81 190 GLY A C 1
ATOM 1463 O O . GLY A 1 190 ? -3.766 22.911 -0.685 1.00 44.81 190 GLY A O 1
ATOM 1464 N N . GLY A 1 191 ? -1.944 22.202 0.383 1.00 41.81 191 GLY A N 1
ATOM 1465 C CA . GLY A 1 191 ? -2.544 22.133 1.718 1.00 41.81 191 GLY A CA 1
ATOM 1466 C C . GLY A 1 191 ? -1.796 23.014 2.714 1.00 41.81 191 GLY A C 1
ATOM 1467 O O . GLY A 1 191 ? -0.571 22.987 2.750 1.00 41.81 191 GLY A O 1
ATOM 1468 N N . ALA A 1 192 ? -2.559 23.819 3.459 1.00 39.53 192 ALA A N 1
ATOM 1469 C CA . ALA A 1 192 ? -2.196 24.740 4.543 1.00 39.53 192 ALA A CA 1
ATOM 1470 C C . ALA A 1 192 ? -0.711 24.794 4.975 1.00 39.53 192 ALA A C 1
ATOM 1472 O O . ALA A 1 192 ? -0.127 23.810 5.424 1.00 39.53 192 ALA A O 1
ATOM 1473 N N . ALA A 1 193 ? -0.142 26.004 4.906 1.00 38.00 193 ALA A N 1
ATOM 1474 C CA . ALA A 1 193 ? 1.204 26.353 5.354 1.00 38.00 193 ALA A CA 1
ATOM 1475 C C . ALA A 1 193 ? 1.567 25.705 6.705 1.00 38.00 193 ALA A C 1
ATOM 1477 O O . ALA A 1 193 ? 0.938 25.979 7.726 1.00 38.00 193 ALA A O 1
ATOM 1478 N N . ARG A 1 194 ? 2.596 24.852 6.700 1.00 49.44 194 ARG A N 1
ATOM 1479 C CA . ARG A 1 194 ? 3.161 24.239 7.905 1.00 49.44 194 ARG A CA 1
ATOM 1480 C C . ARG A 1 194 ? 4.170 25.182 8.560 1.00 49.44 194 ARG A C 1
ATOM 1482 O O . ARG A 1 194 ? 5.169 25.537 7.941 1.00 49.44 194 ARG A O 1
ATOM 1489 N N . GLU A 1 195 ? 3.943 25.518 9.827 1.00 40.38 195 GLU A N 1
ATOM 1490 C CA . GLU A 1 195 ? 5.011 25.916 10.750 1.00 40.38 195 GLU A CA 1
ATOM 1491 C C . GLU A 1 195 ? 5.821 24.658 11.081 1.00 40.38 195 GLU A C 1
ATOM 1493 O O . GLU A 1 195 ? 5.339 23.756 11.765 1.00 40.38 195 GLU A O 1
ATOM 1498 N N . VAL A 1 196 ? 7.031 24.557 10.534 1.00 44.88 196 VAL A N 1
ATOM 1499 C CA . VAL A 1 196 ? 7.985 23.502 10.886 1.00 44.88 196 VAL A CA 1
ATOM 1500 C C . VAL A 1 196 ? 9.071 24.145 11.735 1.00 44.88 196 VAL A C 1
ATOM 1502 O O . VAL A 1 196 ? 9.734 25.081 11.286 1.00 44.88 196 VAL A O 1
ATOM 1505 N N . ASP A 1 197 ? 9.230 23.647 12.960 1.00 40.28 197 ASP A N 1
ATOM 1506 C CA . ASP A 1 197 ? 10.265 24.066 13.900 1.00 40.28 197 ASP A CA 1
ATOM 1507 C C . ASP A 1 197 ? 11.646 24.110 13.227 1.00 40.28 197 ASP A C 1
ATOM 1509 O O . ASP A 1 197 ? 12.116 23.144 12.618 1.00 40.28 197 ASP A O 1
ATOM 1513 N N . HIS A 1 198 ? 12.296 25.269 13.338 1.00 40.38 198 HIS A N 1
ATOM 1514 C CA . HIS A 1 198 ? 13.589 25.576 12.738 1.00 40.38 198 HIS A CA 1
ATOM 1515 C C . HIS A 1 198 ? 14.719 24.718 13.333 1.00 40.38 198 HIS A C 1
ATOM 1517 O O . HIS A 1 198 ? 15.419 25.129 14.260 1.00 40.38 198 HIS A O 1
ATOM 1523 N N . ALA A 1 199 ? 14.945 23.534 12.767 1.00 45.34 199 ALA A N 1
ATOM 1524 C CA . ALA A 1 199 ? 16.196 22.806 12.951 1.00 45.34 199 ALA A CA 1
ATOM 1525 C C . ALA A 1 199 ? 17.352 23.520 12.203 1.00 45.34 199 ALA A C 1
ATOM 1527 O O . ALA A 1 199 ? 17.132 24.081 11.127 1.00 45.34 199 ALA A O 1
ATOM 1528 N N . PRO A 1 200 ? 18.584 23.520 12.748 1.00 48.59 200 PRO A N 1
ATOM 1529 C CA . PRO A 1 200 ? 19.687 24.340 12.251 1.00 48.59 200 PRO A CA 1
ATOM 1530 C C . PRO A 1 200 ? 20.158 23.961 10.838 1.00 48.59 200 PRO A C 1
ATOM 1532 O O . PRO A 1 200 ? 20.339 22.790 10.505 1.00 48.59 200 PRO A O 1
ATOM 1535 N N . VAL A 1 201 ? 20.401 25.011 10.050 1.00 47.41 201 VAL A N 1
ATOM 1536 C CA . VAL A 1 201 ? 20.930 25.033 8.680 1.00 47.41 201 VAL A CA 1
ATOM 1537 C C . VAL A 1 201 ? 22.350 24.458 8.666 1.00 47.41 201 VAL A C 1
ATOM 1539 O O . VAL A 1 201 ? 23.290 25.094 9.139 1.00 47.41 201 VAL A O 1
ATOM 1542 N N . GLY A 1 202 ? 22.504 23.232 8.172 1.00 49.47 202 GLY A N 1
ATOM 1543 C CA . GLY A 1 202 ? 23.808 22.565 8.068 1.00 49.47 202 GLY A CA 1
ATOM 1544 C C . GLY A 1 202 ? 23.776 21.117 7.570 1.00 49.47 202 GLY A C 1
ATOM 1545 O O . GLY A 1 202 ? 24.754 20.407 7.774 1.00 49.47 202 GLY A O 1
ATOM 1546 N N . ARG A 1 203 ? 22.671 20.652 6.963 1.00 54.09 203 ARG A N 1
ATOM 1547 C CA . ARG A 1 203 ? 22.467 19.246 6.547 1.00 54.09 203 ARG A CA 1
ATOM 1548 C C . ARG A 1 203 ? 21.795 19.096 5.174 1.00 54.09 203 ARG A C 1
ATOM 1550 O O . ARG A 1 203 ? 20.951 18.223 4.993 1.00 54.09 203 ARG A O 1
ATOM 1557 N N . ASP A 1 204 ? 22.158 19.928 4.203 1.00 54.22 204 ASP A N 1
ATOM 1558 C CA . ASP A 1 204 ? 21.518 19.870 2.877 1.00 54.22 204 ASP A CA 1
ATOM 1559 C C . ASP A 1 204 ? 21.931 18.617 2.078 1.00 54.22 204 ASP A C 1
ATOM 1561 O O . ASP A 1 204 ? 21.122 18.069 1.333 1.00 54.22 204 ASP A O 1
ATOM 1565 N N . GLU A 1 205 ? 23.139 18.077 2.290 1.00 57.44 205 GLU A N 1
ATOM 1566 C CA . GLU A 1 205 ? 23.587 16.852 1.599 1.00 57.44 205 GLU A CA 1
ATOM 1567 C C . GLU A 1 205 ? 22.974 15.561 2.177 1.00 57.44 205 GLU A C 1
ATOM 1569 O O . GLU A 1 205 ? 22.690 14.633 1.425 1.00 57.44 205 GLU A O 1
ATOM 1574 N N . GLU A 1 206 ? 22.679 15.489 3.482 1.00 58.59 206 GLU A N 1
ATOM 1575 C CA . GLU A 1 206 ? 22.068 14.288 4.089 1.00 58.59 206 GLU A CA 1
ATOM 1576 C C . GLU A 1 206 ? 20.583 14.118 3.722 1.00 58.59 206 GLU A C 1
ATOM 1578 O O . GLU A 1 206 ? 20.075 12.999 3.715 1.00 58.59 206 GLU A O 1
ATOM 1583 N N . ARG A 1 207 ? 19.879 15.205 3.377 1.00 60.12 207 ARG A N 1
ATOM 1584 C CA . ARG A 1 207 ? 18.425 15.196 3.126 1.00 60.12 207 ARG A CA 1
ATOM 1585 C C . ARG A 1 207 ? 18.002 14.724 1.732 1.00 60.12 207 ARG A C 1
ATOM 1587 O O . ARG A 1 207 ? 16.808 14.558 1.494 1.00 60.12 207 ARG A O 1
ATOM 1594 N N . THR A 1 208 ? 18.946 14.511 0.816 1.00 65.69 208 THR A N 1
ATOM 1595 C CA . THR A 1 208 ? 18.667 13.997 -0.544 1.00 65.69 208 THR A CA 1
ATOM 1596 C C . THR A 1 208 ? 18.933 12.498 -0.687 1.00 65.69 208 THR A C 1
ATOM 1598 O O . THR A 1 208 ? 18.668 11.903 -1.732 1.00 65.69 208 THR A O 1
ATOM 1601 N N . ASN A 1 209 ? 19.388 11.853 0.388 1.00 79.88 209 ASN A N 1
ATOM 1602 C CA . ASN A 1 209 ? 19.577 10.414 0.452 1.00 79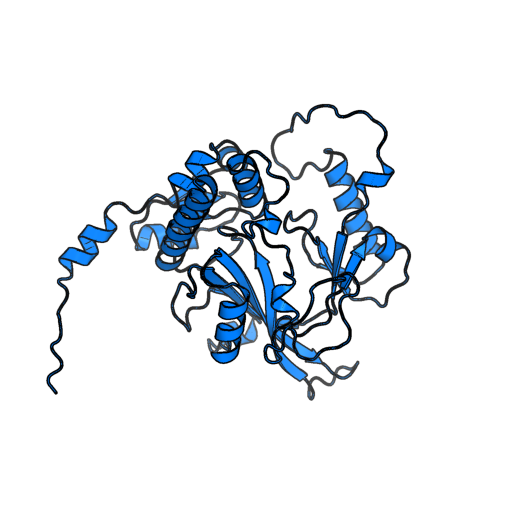.88 209 ASN A CA 1
ATOM 1603 C C . ASN A 1 209 ? 18.246 9.715 0.772 1.00 79.88 209 ASN A C 1
ATOM 1605 O O . ASN A 1 209 ? 18.015 9.257 1.886 1.00 79.88 209 ASN A O 1
ATOM 1609 N N . CYS A 1 210 ? 17.376 9.620 -0.234 1.00 91.06 210 CYS A N 1
ATOM 1610 C CA . CYS A 1 210 ? 16.177 8.785 -0.188 1.00 91.06 210 CYS A CA 1
ATOM 1611 C C . CYS A 1 210 ? 16.506 7.367 -0.677 1.00 91.06 210 CYS A C 1
ATOM 1613 O O . CYS A 1 210 ? 17.062 7.189 -1.766 1.00 91.06 210 CYS A O 1
ATOM 1615 N N . GLU A 1 211 ? 16.171 6.357 0.125 1.00 93.69 211 GLU A N 1
ATOM 1616 C CA . GLU A 1 211 ? 16.191 4.968 -0.323 1.00 93.69 211 GLU A CA 1
ATOM 1617 C C . GLU A 1 211 ? 14.995 4.706 -1.241 1.00 93.69 211 GLU A C 1
ATOM 1619 O O . GLU A 1 211 ? 13.853 5.048 -0.930 1.00 93.69 211 GLU A O 1
ATOM 1624 N N . VAL A 1 212 ? 15.257 4.054 -2.366 1.00 94.50 212 VAL A N 1
ATOM 1625 C CA . VAL A 1 212 ? 14.248 3.663 -3.343 1.00 94.50 212 VAL A CA 1
ATOM 1626 C C . VAL A 1 212 ? 14.351 2.181 -3.628 1.00 94.50 212 VAL A C 1
ATOM 1628 O O . VAL A 1 212 ? 15.420 1.569 -3.552 1.00 94.50 212 VAL A O 1
ATOM 1631 N N . TYR A 1 213 ? 13.221 1.607 -3.998 1.00 95.00 213 TYR A N 1
ATOM 1632 C CA . TYR A 1 213 ? 13.185 0.303 -4.613 1.00 95.00 213 TYR A CA 1
ATOM 1633 C C . TYR A 1 213 ? 13.108 0.433 -6.123 1.00 95.00 213 TYR A C 1
ATOM 1635 O O . TYR A 1 213 ? 12.346 1.246 -6.653 1.00 95.00 213 TYR A O 1
ATOM 1643 N N . THR A 1 214 ? 13.858 -0.424 -6.804 1.00 94.81 214 THR A N 1
ATOM 1644 C CA . THR A 1 214 ? 13.845 -0.539 -8.253 1.00 94.81 214 THR A CA 1
ATOM 1645 C C . THR A 1 214 ? 13.471 -1.946 -8.698 1.00 94.81 214 THR A C 1
ATOM 1647 O O . THR A 1 214 ? 13.804 -2.934 -8.037 1.00 94.81 214 THR A O 1
ATOM 1650 N N . ALA A 1 215 ? 12.751 -2.046 -9.813 1.00 93.88 215 ALA A N 1
ATOM 1651 C CA . ALA A 1 215 ? 12.362 -3.319 -10.413 1.00 93.88 215 ALA A CA 1
ATOM 1652 C C . ALA A 1 215 ? 12.168 -3.181 -11.926 1.00 93.88 215 ALA A C 1
ATOM 1654 O O . ALA A 1 215 ? 11.863 -2.099 -12.429 1.00 93.88 215 ALA A O 1
ATOM 1655 N N . ALA A 1 216 ? 12.277 -4.294 -12.654 1.00 92.12 216 ALA A N 1
ATOM 1656 C CA . ALA A 1 216 ? 11.904 -4.331 -14.065 1.00 92.12 216 ALA A CA 1
ATOM 1657 C C . ALA A 1 216 ? 10.444 -3.880 -14.260 1.00 92.12 216 ALA A C 1
ATOM 1659 O O . ALA A 1 216 ? 9.567 -4.172 -13.438 1.00 92.12 216 ALA A O 1
ATOM 1660 N N . VAL A 1 217 ? 10.179 -3.179 -15.363 1.00 92.81 217 VAL A N 1
ATOM 1661 C CA . VAL A 1 217 ? 8.823 -2.739 -15.706 1.00 92.81 217 VAL A CA 1
ATOM 1662 C C . VAL A 1 217 ? 7.963 -3.956 -16.035 1.00 92.81 217 VAL A C 1
ATOM 1664 O O . VAL A 1 217 ? 8.283 -4.732 -16.933 1.00 92.81 217 VAL A O 1
ATOM 1667 N N . VAL A 1 218 ? 6.841 -4.099 -15.332 1.00 91.81 218 VAL A N 1
ATOM 1668 C CA . VAL A 1 218 ? 5.863 -5.168 -15.560 1.00 91.81 218 VAL A CA 1
ATOM 1669 C C . VAL A 1 218 ? 4.547 -4.591 -16.061 1.00 91.81 218 VAL A C 1
ATOM 1671 O O . VAL A 1 218 ? 4.172 -3.460 -15.746 1.00 91.81 218 VAL A O 1
ATOM 1674 N N . ARG A 1 219 ? 3.818 -5.381 -16.851 1.00 92.44 219 ARG A N 1
ATOM 1675 C CA . ARG A 1 219 ? 2.454 -5.047 -17.268 1.00 92.44 219 ARG A CA 1
ATOM 1676 C C . ARG A 1 219 ? 1.467 -5.858 -16.445 1.00 92.44 219 ARG A C 1
ATOM 1678 O O . ARG A 1 219 ? 1.523 -7.085 -16.456 1.00 92.44 219 ARG A O 1
ATOM 1685 N N . PHE A 1 220 ? 0.539 -5.175 -15.787 1.00 92.38 220 PHE A N 1
ATOM 1686 C CA . PHE A 1 220 ? -0.538 -5.816 -15.042 1.00 92.38 220 PHE A CA 1
ATOM 1687 C C . PHE A 1 220 ? -1.733 -6.118 -15.937 1.00 92.38 220 PHE A C 1
ATOM 1689 O O . PHE A 1 220 ? -2.147 -5.303 -16.764 1.00 92.38 220 PHE A O 1
ATOM 1696 N N . VAL A 1 221 ? -2.284 -7.310 -15.754 1.00 93.50 221 VAL A N 1
ATOM 1697 C CA . VAL A 1 221 ? -3.537 -7.745 -16.371 1.00 93.50 221 VAL A CA 1
ATOM 1698 C C . VAL A 1 221 ? -4.709 -7.353 -15.476 1.00 93.50 221 VAL A C 1
ATOM 1700 O O . VAL A 1 221 ? -5.703 -6.808 -15.953 1.00 93.50 221 VAL A O 1
ATOM 1703 N N . VAL A 1 222 ? -4.556 -7.589 -14.177 1.00 93.38 222 VAL A N 1
ATOM 1704 C CA . VAL A 1 222 ? -5.451 -7.149 -13.109 1.00 93.38 222 VAL A CA 1
ATOM 1705 C C . VAL A 1 222 ? -4.622 -6.937 -11.846 1.00 93.38 222 VAL A C 1
ATOM 1707 O O . VAL A 1 222 ? -3.570 -7.566 -11.692 1.00 93.38 222 VAL A O 1
ATOM 1710 N N . GLU A 1 223 ? -5.105 -6.065 -10.979 1.00 93.81 223 GLU A N 1
ATOM 1711 C CA . GLU A 1 223 ? -4.553 -5.751 -9.674 1.00 93.81 223 GLU A CA 1
ATOM 1712 C C . GLU A 1 223 ? -5.686 -5.717 -8.649 1.00 93.81 223 GLU A C 1
ATOM 1714 O O . GLU A 1 223 ? -6.757 -5.153 -8.907 1.00 93.81 223 GLU A O 1
ATOM 1719 N N . TYR A 1 224 ? -5.447 -6.360 -7.513 1.00 93.50 224 TYR A N 1
ATOM 1720 C CA . TYR A 1 224 ? -6.366 -6.471 -6.399 1.00 93.50 224 TYR A CA 1
ATOM 1721 C C . TYR A 1 224 ? -5.714 -6.017 -5.104 1.00 93.50 224 TYR A C 1
ATOM 1723 O O . TYR A 1 224 ? -4.534 -6.268 -4.894 1.00 93.50 224 TYR A O 1
ATOM 1731 N N . ARG A 1 225 ? -6.518 -5.476 -4.198 1.00 93.69 225 ARG A N 1
ATOM 1732 C CA . ARG A 1 225 ? -6.148 -5.187 -2.818 1.00 93.69 225 ARG A CA 1
ATOM 1733 C C . ARG A 1 225 ? -6.722 -6.243 -1.885 1.00 93.69 225 ARG A C 1
ATOM 1735 O O . ARG A 1 225 ? -7.907 -6.585 -1.964 1.00 93.69 225 ARG A O 1
ATOM 1742 N N . LEU A 1 226 ? -5.883 -6.760 -0.999 1.00 94.25 226 LEU A N 1
ATOM 1743 C CA . LEU A 1 226 ? -6.236 -7.754 0.007 1.00 94.25 226 LEU A CA 1
ATOM 1744 C C . LEU A 1 226 ? -6.177 -7.126 1.399 1.00 94.25 226 LEU A C 1
ATOM 1746 O O . LEU A 1 226 ? -5.166 -6.539 1.775 1.00 94.25 226 LEU A O 1
ATOM 1750 N N . PHE A 1 227 ? -7.226 -7.319 2.192 1.00 95.19 227 PHE A N 1
ATOM 1751 C CA . PHE A 1 227 ? -7.258 -6.936 3.603 1.00 95.19 227 PHE A CA 1
ATOM 1752 C C . PHE A 1 227 ? -6.942 -8.161 4.452 1.00 95.19 227 PHE A C 1
ATOM 1754 O O . PHE A 1 227 ? -7.729 -9.108 4.483 1.00 95.19 227 PHE A O 1
ATOM 1761 N N . ILE A 1 228 ? -5.779 -8.180 5.102 1.00 96.25 228 ILE A N 1
ATOM 1762 C CA . ILE A 1 228 ? -5.287 -9.363 5.814 1.00 96.25 228 ILE A CA 1
ATOM 1763 C C . ILE A 1 228 ? -4.994 -9.010 7.264 1.00 96.25 228 ILE A C 1
ATOM 1765 O O . ILE A 1 228 ? -4.272 -8.056 7.545 1.00 96.25 228 ILE A O 1
ATOM 1769 N N . GLY A 1 229 ? -5.539 -9.798 8.185 1.00 96.62 229 GLY A N 1
ATOM 1770 C CA . GLY A 1 229 ? -5.315 -9.625 9.614 1.00 96.62 229 GLY A CA 1
ATOM 1771 C C . GLY A 1 229 ? -5.787 -10.821 10.422 1.00 96.62 229 GLY A C 1
ATOM 1772 O O . GLY A 1 229 ? -6.606 -11.601 9.938 1.00 96.62 229 GLY A O 1
ATOM 1773 N N . SER A 1 230 ? -5.250 -11.019 11.627 1.00 95.75 230 SER A N 1
ATOM 1774 C CA . SER A 1 230 ? -5.633 -12.139 12.510 1.00 95.75 230 SER A CA 1
ATOM 1775 C C . SER A 1 230 ? -5.610 -13.518 11.829 1.00 95.75 230 SER A C 1
ATOM 1777 O O . SER A 1 230 ? -6.436 -14.385 12.113 1.00 95.75 230 SER A O 1
ATOM 1779 N N . GLY A 1 231 ? -4.683 -13.719 10.887 1.00 96.00 231 GLY A N 1
ATOM 1780 C CA . GLY A 1 231 ? -4.516 -14.980 10.161 1.00 96.00 231 GLY A CA 1
ATOM 1781 C C . GLY A 1 231 ? -5.625 -15.278 9.148 1.00 96.00 231 GLY A C 1
ATOM 1782 O O . GLY A 1 231 ? -5.766 -16.425 8.725 1.00 96.00 231 GLY A O 1
ATOM 1783 N N . ARG A 1 232 ? -6.418 -14.272 8.757 1.00 95.94 232 ARG A N 1
ATOM 1784 C CA . ARG A 1 232 ? -7.505 -14.402 7.779 1.00 95.94 232 ARG A CA 1
ATOM 1785 C C . ARG A 1 232 ? -7.473 -13.307 6.715 1.00 95.94 232 ARG A C 1
ATOM 1787 O O . ARG A 1 232 ? -6.940 -12.220 6.922 1.00 95.94 232 ARG A O 1
ATOM 1794 N N . LEU A 1 233 ? -8.096 -13.613 5.580 1.00 95.75 233 LEU A N 1
ATOM 1795 C CA . LEU A 1 233 ? -8.465 -12.646 4.551 1.00 95.75 233 LEU A CA 1
ATOM 1796 C C . LEU A 1 233 ? -9.854 -12.081 4.884 1.00 95.75 233 LEU A C 1
ATOM 1798 O O . LEU A 1 233 ? -10.771 -12.848 5.181 1.00 95.75 233 LEU A O 1
ATOM 1802 N N . TYR A 1 234 ? -10.008 -10.762 4.830 1.00 93.94 234 TYR A N 1
ATOM 1803 C CA . TYR A 1 234 ? -11.295 -10.090 4.989 1.00 93.94 234 TYR A CA 1
ATOM 1804 C C . TYR A 1 234 ? -11.960 -9.921 3.620 1.00 93.94 234 TYR A C 1
ATOM 1806 O O . TYR A 1 234 ? -11.338 -9.451 2.668 1.00 93.94 234 TYR A O 1
ATOM 1814 N N . GLY A 1 235 ? -13.237 -10.300 3.538 1.00 89.00 235 GLY A N 1
ATOM 1815 C CA . GLY A 1 235 ? -14.010 -10.342 2.294 1.00 89.00 235 GLY A CA 1
ATOM 1816 C C . GLY A 1 235 ? -14.103 -11.744 1.680 1.00 89.00 235 GLY A C 1
ATOM 1817 O O . GLY A 1 235 ? -13.439 -12.686 2.111 1.00 89.00 235 GLY A O 1
ATOM 1818 N N . ASP A 1 236 ? -14.965 -11.888 0.673 1.00 80.88 236 ASP A N 1
ATOM 1819 C CA . ASP A 1 236 ? -15.192 -13.171 0.003 1.00 80.88 236 ASP A CA 1
ATOM 1820 C C . ASP A 1 236 ? -14.087 -13.466 -1.020 1.00 80.88 236 ASP A C 1
ATOM 1822 O O . ASP A 1 236 ? -13.773 -12.633 -1.877 1.00 80.88 236 ASP A O 1
ATOM 1826 N N . ALA A 1 237 ? -13.575 -14.700 -1.017 1.00 67.50 237 ALA A N 1
ATOM 1827 C CA . ALA A 1 237 ? -12.722 -15.203 -2.089 1.00 67.50 237 ALA A CA 1
ATOM 1828 C C . ALA A 1 237 ? -13.503 -15.179 -3.418 1.00 67.50 237 ALA A C 1
ATOM 1830 O O . ALA A 1 237 ? -14.412 -15.977 -3.639 1.00 67.50 237 ALA A O 1
ATOM 1831 N N . GLY A 1 238 ? -13.172 -14.226 -4.290 1.00 66.75 238 GLY A N 1
ATOM 1832 C CA . GLY A 1 238 ? -13.864 -13.980 -5.562 1.00 66.75 238 GLY A CA 1
ATOM 1833 C C . GLY A 1 238 ? -14.527 -12.606 -5.668 1.00 66.75 238 GLY A C 1
ATOM 1834 O O . GLY A 1 238 ? -14.877 -12.196 -6.771 1.00 66.75 238 GLY A O 1
ATOM 1835 N N . LYS A 1 239 ? -14.625 -11.859 -4.562 1.00 74.50 239 LYS A N 1
ATOM 1836 C CA . LYS A 1 239 ? -14.970 -10.427 -4.547 1.00 74.50 239 LYS A CA 1
ATOM 1837 C C . LYS A 1 239 ? -13.757 -9.606 -4.124 1.00 74.50 239 LYS A C 1
ATOM 1839 O O . LYS A 1 239 ? -13.828 -8.769 -3.229 1.00 74.50 239 LYS A O 1
ATOM 1844 N N . PHE A 1 240 ? -12.623 -9.910 -4.748 1.00 78.56 240 PHE A N 1
ATOM 1845 C CA . PHE A 1 240 ? -11.400 -9.158 -4.528 1.00 78.56 240 PHE A CA 1
ATOM 1846 C C . PHE A 1 240 ? -11.593 -7.721 -4.956 1.00 78.56 240 PHE A C 1
ATOM 1848 O O . PHE A 1 240 ? -12.259 -7.432 -5.957 1.00 78.56 240 PHE A O 1
ATOM 1855 N N . TYR A 1 241 ? -10.980 -6.833 -4.194 1.00 78.62 241 TYR A N 1
ATOM 1856 C CA . TYR A 1 241 ? -11.137 -5.432 -4.445 1.00 78.62 241 TYR A CA 1
ATOM 1857 C C . TYR A 1 241 ? -10.206 -4.987 -5.564 1.00 78.62 241 TYR A C 1
ATOM 1859 O O . TYR A 1 241 ? -8.996 -5.128 -5.454 1.00 78.62 241 TYR A O 1
ATOM 1867 N N . LYS A 1 242 ? -10.779 -4.559 -6.686 1.00 79.94 242 LYS A N 1
ATOM 1868 C CA . LYS A 1 242 ? -10.057 -4.356 -7.942 1.00 79.94 242 LYS A CA 1
ATOM 1869 C C . LYS A 1 242 ? -9.514 -2.933 -8.018 1.00 79.94 242 LYS A C 1
ATOM 1871 O O . LYS A 1 242 ? -10.277 -2.021 -8.309 1.00 79.94 242 LYS A O 1
ATOM 1876 N N . ILE A 1 243 ? -8.199 -2.798 -7.882 1.00 78.44 243 ILE A N 1
ATOM 1877 C CA . ILE A 1 243 ? -7.465 -1.539 -8.081 1.00 78.44 243 ILE A CA 1
ATOM 1878 C C . ILE A 1 243 ? -7.466 -1.184 -9.572 1.00 78.44 243 ILE A C 1
ATOM 1880 O O . ILE A 1 243 ? -7.829 -0.091 -10.002 1.00 78.44 243 ILE A O 1
ATOM 1884 N N . ARG A 1 244 ? -7.085 -2.153 -10.414 1.00 80.31 244 ARG A N 1
ATOM 1885 C CA . ARG A 1 244 ? -6.919 -1.938 -11.854 1.00 80.31 244 ARG A CA 1
ATOM 1886 C C . ARG A 1 244 ? -7.218 -3.202 -12.640 1.00 80.31 244 ARG A C 1
ATOM 1888 O O . ARG A 1 244 ? -6.877 -4.303 -12.229 1.00 80.31 244 ARG A O 1
ATOM 1895 N N . ALA A 1 245 ? -7.784 -3.056 -13.833 1.00 79.69 245 ALA A N 1
ATOM 1896 C CA . ALA A 1 245 ? -7.834 -4.128 -14.822 1.00 79.69 245 ALA A CA 1
ATOM 1897 C C . ALA A 1 245 ? -7.514 -3.600 -16.220 1.00 79.69 245 ALA A C 1
ATOM 1899 O O . ALA A 1 245 ? -7.771 -2.442 -16.551 1.00 79.69 245 ALA A O 1
ATOM 1900 N N . ALA A 1 246 ? -6.963 -4.464 -17.070 1.00 76.88 246 ALA A N 1
ATOM 1901 C CA . ALA A 1 246 ? -6.896 -4.187 -18.495 1.00 76.88 246 ALA A CA 1
ATOM 1902 C C . ALA A 1 246 ? -8.324 -4.002 -19.042 1.00 76.88 246 ALA A C 1
ATOM 1904 O O . ALA A 1 246 ? -9.173 -4.879 -18.872 1.00 76.88 246 ALA A O 1
ATOM 1905 N N . ARG A 1 247 ? -8.571 -2.876 -19.727 1.00 76.19 247 ARG A N 1
ATOM 1906 C CA . ARG A 1 247 ? -9.895 -2.450 -20.229 1.00 76.19 247 ARG A CA 1
ATOM 1907 C C . ARG A 1 247 ? -10.667 -3.557 -20.954 1.00 76.19 247 ARG A C 1
ATOM 1909 O O . ARG A 1 247 ? -11.877 -3.679 -20.808 1.00 76.19 247 ARG A O 1
ATOM 1916 N N . GLU A 1 248 ? -9.965 -4.374 -21.733 1.00 73.69 248 GLU A N 1
ATOM 1917 C CA . GLU A 1 248 ? -10.560 -5.478 -22.493 1.00 73.69 248 GLU A CA 1
ATOM 1918 C C . GLU A 1 248 ? -11.117 -6.602 -21.610 1.00 73.69 248 GLU A C 1
ATOM 1920 O O . GLU A 1 248 ? -12.089 -7.252 -21.992 1.00 73.69 248 GLU A O 1
ATOM 1925 N N . MET A 1 249 ? -10.511 -6.860 -20.448 1.00 76.00 249 MET A N 1
ATOM 1926 C CA . MET A 1 249 ? -10.999 -7.893 -19.531 1.00 76.00 249 MET A CA 1
ATOM 1927 C C . MET A 1 249 ? -12.173 -7.402 -18.698 1.00 76.00 249 MET A C 1
ATOM 1929 O O . MET A 1 249 ? -13.110 -8.157 -18.458 1.00 76.00 249 MET A O 1
ATOM 1933 N N . GLU A 1 250 ? -12.156 -6.128 -18.314 1.00 76.06 250 GLU A N 1
ATOM 1934 C CA . GLU A 1 250 ? -13.264 -5.511 -17.590 1.00 76.06 250 GLU A CA 1
ATOM 1935 C C . GLU A 1 250 ? -14.576 -5.599 -18.381 1.00 76.06 250 GLU A C 1
ATOM 1937 O O . GLU A 1 250 ? -15.610 -5.961 -17.830 1.00 76.06 250 GLU A O 1
ATOM 1942 N N . GLN A 1 251 ? -14.518 -5.392 -19.700 1.00 79.81 251 GLN A N 1
ATOM 1943 C CA . GLN A 1 251 ? -15.682 -5.532 -20.583 1.00 79.81 251 GLN A CA 1
ATOM 1944 C C . GLN A 1 251 ? -16.215 -6.967 -20.685 1.00 79.81 251 GLN A C 1
ATOM 1946 O O . GLN A 1 251 ? -17.390 -7.161 -20.989 1.00 79.81 251 GLN A O 1
ATOM 1951 N N . LYS A 1 252 ? -15.361 -7.972 -20.467 1.00 82.81 252 LYS A N 1
ATOM 1952 C CA . LYS A 1 252 ? -15.734 -9.391 -20.564 1.00 82.81 252 LYS A CA 1
ATOM 1953 C C . LYS A 1 252 ? -16.270 -9.959 -19.250 1.00 82.81 252 LYS A C 1
ATOM 1955 O O . LYS A 1 252 ? -16.904 -11.007 -19.284 1.00 82.81 252 LYS A O 1
ATOM 1960 N N . GLY A 1 253 ? -16.016 -9.297 -18.118 1.00 81.00 253 GLY A N 1
ATOM 1961 C CA . GLY A 1 253 ? -16.461 -9.733 -16.788 1.00 81.00 253 GLY A CA 1
ATOM 1962 C C . GLY A 1 253 ? -15.752 -10.977 -16.236 1.00 81.00 253 GLY A C 1
ATOM 1963 O O . GLY A 1 253 ? -16.078 -11.416 -15.140 1.00 81.00 253 GLY A O 1
ATOM 1964 N N . ASP A 1 254 ? -14.780 -11.533 -16.962 1.00 85.62 254 ASP A N 1
ATOM 1965 C CA . ASP A 1 254 ? -14.019 -12.722 -16.566 1.00 85.62 254 ASP A CA 1
ATOM 1966 C C . ASP A 1 254 ? -12.641 -12.296 -16.048 1.00 85.62 254 ASP A C 1
ATOM 1968 O O . ASP A 1 254 ? -11.624 -12.368 -16.747 1.00 85.62 254 ASP A O 1
ATOM 1972 N N . LEU A 1 255 ? -12.632 -11.717 -14.844 1.00 89.12 255 LEU A N 1
ATOM 1973 C CA . LEU A 1 255 ? -11.391 -11.301 -14.205 1.00 89.12 255 LEU A CA 1
ATOM 1974 C C . LEU A 1 255 ? -10.726 -12.511 -13.532 1.00 89.12 255 LEU A C 1
ATOM 1976 O O . LEU A 1 255 ? -11.372 -13.217 -12.757 1.00 89.12 255 LEU A O 1
ATOM 1980 N N . PRO A 1 256 ? -9.434 -12.755 -13.799 1.00 92.31 256 PRO A N 1
ATOM 1981 C CA . PRO A 1 256 ? -8.716 -13.870 -13.211 1.00 92.31 256 PRO A CA 1
ATOM 1982 C C . PRO A 1 256 ? -8.547 -13.636 -11.715 1.00 92.31 256 PRO A C 1
ATOM 1984 O O . PRO A 1 256 ? -8.184 -12.545 -11.296 1.00 92.31 256 PRO A O 1
ATOM 1987 N N . ILE A 1 257 ? -8.752 -14.686 -10.928 1.00 93.06 257 ILE A N 1
ATOM 1988 C CA . ILE A 1 257 ? -8.664 -14.669 -9.465 1.00 93.06 257 ILE A CA 1
ATOM 1989 C C . ILE A 1 257 ? -7.304 -15.247 -9.016 1.00 93.06 257 ILE A C 1
ATOM 1991 O O . ILE A 1 257 ? -6.830 -16.201 -9.647 1.00 93.06 257 ILE A O 1
ATOM 1995 N N . PRO A 1 258 ? -6.664 -14.721 -7.948 1.00 94.69 258 PRO A N 1
ATOM 1996 C CA . PRO A 1 258 ? -5.442 -15.314 -7.411 1.00 94.69 258 PRO A CA 1
ATOM 1997 C C . PRO A 1 258 ? -5.655 -16.777 -6.966 1.00 94.69 258 PRO A C 1
ATOM 1999 O O . PRO A 1 258 ? -6.649 -17.068 -6.296 1.00 94.69 258 PRO A O 1
ATOM 2002 N N . PRO A 1 259 ? -4.747 -17.716 -7.299 1.00 95.00 259 PRO A N 1
ATOM 2003 C CA . PRO A 1 259 ? -4.832 -19.099 -6.838 1.00 95.00 259 PRO A CA 1
ATOM 2004 C C . PRO A 1 259 ? -4.830 -19.198 -5.309 1.00 95.00 259 PRO A C 1
ATOM 2006 O O . PRO A 1 259 ? -4.080 -18.488 -4.645 1.00 95.00 259 PRO A O 1
ATOM 2009 N N . ALA A 1 260 ? -5.591 -20.145 -4.752 1.00 94.06 260 ALA A N 1
ATOM 2010 C CA . ALA A 1 260 ? -5.677 -20.345 -3.302 1.00 94.06 260 ALA A CA 1
ATOM 2011 C C . ALA A 1 260 ? -4.302 -20.555 -2.641 1.00 94.06 260 ALA A C 1
ATOM 2013 O O . ALA A 1 260 ? -4.010 -19.907 -1.646 1.00 94.06 260 ALA A O 1
ATOM 2014 N N . ALA A 1 261 ? -3.425 -21.366 -3.245 1.00 94.31 261 ALA A N 1
ATOM 2015 C CA . ALA A 1 261 ? -2.072 -21.598 -2.727 1.00 94.31 261 ALA A CA 1
ATOM 2016 C C . ALA A 1 261 ? -1.241 -20.303 -2.619 1.00 94.31 261 ALA A C 1
ATOM 2018 O O . ALA A 1 261 ? -0.524 -20.105 -1.647 1.00 94.31 261 ALA A O 1
ATOM 2019 N N . PHE A 1 262 ? -1.391 -19.384 -3.579 1.00 94.62 262 PHE A N 1
ATOM 2020 C CA . PHE A 1 262 ? -0.720 -18.083 -3.534 1.00 94.62 262 PHE A CA 1
ATOM 2021 C C . PHE A 1 262 ? -1.264 -17.206 -2.394 1.00 94.62 262 PHE A C 1
ATOM 2023 O O . PHE A 1 262 ? -0.493 -16.564 -1.687 1.00 94.62 262 PHE A O 1
ATOM 2030 N N . LEU A 1 263 ? -2.582 -17.221 -2.164 1.00 95.44 263 LEU A N 1
ATOM 2031 C CA . LEU A 1 263 ? -3.199 -16.512 -1.035 1.00 95.44 263 LEU A CA 1
ATOM 2032 C C . LEU A 1 263 ? -2.775 -17.101 0.320 1.00 95.44 263 LEU A C 1
ATOM 2034 O O . LEU A 1 263 ? -2.529 -16.351 1.261 1.00 95.44 263 LEU A O 1
ATOM 2038 N N . GLU A 1 264 ? -2.654 -18.425 0.420 1.00 94.25 264 GLU A N 1
ATOM 2039 C CA . GLU A 1 264 ? -2.149 -19.111 1.616 1.00 94.25 264 GLU A CA 1
ATOM 2040 C C . GLU A 1 264 ? -0.697 -18.727 1.929 1.00 94.25 264 GLU A C 1
ATOM 2042 O O . GLU A 1 264 ? -0.351 -18.530 3.096 1.00 94.25 264 GLU A O 1
ATOM 2047 N N . ASP A 1 265 ? 0.149 -18.587 0.905 1.00 94.56 265 ASP A N 1
ATOM 2048 C CA . ASP A 1 265 ? 1.528 -18.134 1.084 1.00 94.56 265 ASP A CA 1
ATOM 2049 C C . ASP A 1 265 ? 1.587 -16.682 1.578 1.00 94.56 265 ASP A C 1
ATOM 2051 O O . ASP A 1 265 ? 2.339 -16.394 2.511 1.00 94.56 265 ASP A O 1
ATOM 2055 N N . ILE A 1 266 ? 0.741 -15.790 1.048 1.00 95.75 266 ILE A N 1
ATOM 2056 C CA . ILE A 1 266 ? 0.624 -14.413 1.553 1.00 95.75 266 ILE A CA 1
ATOM 2057 C C . ILE A 1 266 ? 0.169 -14.411 3.016 1.00 95.75 266 ILE A C 1
ATOM 2059 O O . ILE A 1 266 ? 0.802 -13.762 3.846 1.00 95.75 266 ILE A O 1
ATOM 2063 N N . LEU A 1 267 ? -0.891 -15.152 3.360 1.00 95.69 267 LEU A N 1
ATOM 2064 C CA . LEU A 1 267 ? -1.390 -15.245 4.738 1.00 95.69 267 LEU A CA 1
ATOM 2065 C C . LEU A 1 267 ? -0.299 -15.716 5.707 1.00 95.69 267 LEU A C 1
ATOM 2067 O O . LEU A 1 267 ? -0.195 -15.200 6.820 1.00 95.69 267 LEU A O 1
ATOM 2071 N N . ARG A 1 268 ? 0.545 -16.659 5.275 1.00 95.06 268 ARG A N 1
ATOM 2072 C CA . ARG A 1 268 ? 1.688 -17.139 6.059 1.00 95.06 268 ARG A CA 1
ATOM 2073 C C . ARG A 1 268 ? 2.752 -16.057 6.258 1.00 95.06 268 ARG A C 1
ATOM 2075 O O . ARG A 1 268 ? 3.302 -15.977 7.352 1.00 95.06 268 ARG A O 1
ATOM 2082 N N . CYS A 1 269 ? 3.036 -15.252 5.233 1.00 94.12 269 CYS A N 1
ATOM 2083 C CA . CYS A 1 269 ? 3.991 -14.142 5.312 1.00 94.12 269 CYS A CA 1
ATOM 2084 C C . CYS A 1 269 ? 3.499 -13.003 6.217 1.00 94.12 269 CYS A C 1
ATOM 2086 O O . CYS A 1 269 ? 4.298 -12.448 6.965 1.00 94.12 269 CYS A O 1
ATOM 2088 N N . VAL A 1 270 ? 2.203 -12.667 6.177 1.00 95.25 270 VAL A N 1
ATOM 2089 C CA . VAL A 1 270 ? 1.623 -11.649 7.075 1.00 95.25 270 VAL A CA 1
ATOM 2090 C C . VAL A 1 270 ? 1.583 -12.156 8.520 1.00 95.25 270 VAL A C 1
ATOM 2092 O O . VAL A 1 270 ? 1.947 -11.434 9.445 1.00 95.25 270 VAL A O 1
ATOM 2095 N N . GLY A 1 271 ? 1.184 -13.414 8.716 1.00 95.00 271 GLY A N 1
ATOM 2096 C CA . GLY A 1 271 ? 1.058 -14.029 10.034 1.00 95.00 271 GLY A CA 1
ATOM 2097 C C . GLY A 1 271 ? -0.218 -13.622 10.792 1.00 95.00 271 GLY A C 1
ATOM 2098 O O . GLY A 1 271 ? -0.986 -12.768 10.346 1.00 95.00 271 GLY A O 1
ATOM 2099 N N . PRO A 1 272 ? -0.493 -14.264 11.944 1.00 95.69 272 PRO A N 1
ATOM 2100 C CA . PRO A 1 272 ? -1.720 -14.033 12.704 1.00 95.69 272 PRO A CA 1
ATOM 2101 C C . PRO A 1 272 ? -1.701 -12.776 13.585 1.00 95.69 272 PRO A C 1
ATOM 2103 O O . PRO A 1 272 ? -2.748 -12.363 14.066 1.00 95.69 272 PRO A O 1
ATOM 2106 N N . GLU A 1 273 ? -0.538 -12.167 13.804 1.00 95.06 273 GLU A N 1
ATOM 2107 C CA . GLU A 1 273 ? -0.343 -11.076 14.776 1.00 95.06 273 GLU A CA 1
ATOM 2108 C C . GLU A 1 273 ? -0.180 -9.704 14.114 1.00 95.06 273 GLU A C 1
ATOM 2110 O O . GLU A 1 273 ? 0.283 -8.757 14.744 1.00 95.06 273 GLU A O 1
ATOM 2115 N N . ARG A 1 274 ? -0.520 -9.592 12.828 1.00 95.25 274 ARG A N 1
ATOM 2116 C CA . ARG A 1 274 ? -0.366 -8.361 12.051 1.00 95.25 274 ARG A CA 1
ATOM 2117 C C . ARG A 1 274 ? -1.619 -8.079 11.254 1.00 95.25 274 ARG A C 1
ATOM 2119 O O . ARG A 1 274 ? -2.353 -8.999 10.903 1.00 95.25 274 ARG A O 1
ATOM 2126 N N . PHE A 1 275 ? -1.823 -6.805 10.950 1.00 96.44 275 PHE A N 1
ATOM 2127 C CA . PHE A 1 275 ? -2.826 -6.341 10.005 1.00 96.44 275 PHE A CA 1
ATOM 2128 C C . PHE A 1 275 ? -2.113 -5.573 8.910 1.00 96.44 275 PHE A C 1
ATOM 2130 O O . PHE A 1 275 ? -1.495 -4.560 9.208 1.00 96.44 275 PHE A O 1
ATOM 2137 N N . TRP A 1 276 ? -2.209 -6.036 7.666 1.00 96.12 276 TRP A N 1
ATOM 2138 C CA . TRP A 1 276 ? -1.636 -5.369 6.497 1.00 96.12 276 TRP A CA 1
ATOM 2139 C C . TRP A 1 276 ? -2.641 -5.334 5.351 1.00 96.12 276 TRP A C 1
ATOM 2141 O O . TRP A 1 276 ? -3.554 -6.162 5.262 1.00 96.12 276 TRP A O 1
ATOM 2151 N N . VAL A 1 277 ? -2.452 -4.358 4.474 1.00 95.12 277 VAL A N 1
ATOM 2152 C CA . VAL A 1 277 ? -3.116 -4.280 3.178 1.00 95.12 277 VAL A CA 1
ATOM 2153 C C . VAL A 1 277 ? -2.102 -4.746 2.139 1.00 95.12 277 VAL A C 1
ATOM 2155 O O . VAL A 1 277 ? -0.985 -4.240 2.103 1.00 95.12 277 VAL A O 1
ATOM 2158 N N . VAL A 1 278 ? -2.440 -5.757 1.344 1.00 95.38 278 VAL A N 1
ATOM 2159 C CA . VAL A 1 278 ? -1.509 -6.361 0.380 1.00 95.38 278 VAL A CA 1
ATOM 2160 C C . VAL A 1 278 ? -2.079 -6.225 -1.017 1.00 95.38 278 VAL A C 1
ATOM 2162 O O . VAL A 1 278 ? -3.111 -6.821 -1.324 1.00 95.38 278 VAL A O 1
ATOM 2165 N N . ASP A 1 279 ? -1.380 -5.496 -1.875 1.00 95.12 279 ASP A N 1
ATOM 2166 C CA . ASP A 1 279 ? -1.761 -5.364 -3.273 1.00 95.12 279 ASP A CA 1
ATOM 2167 C C . ASP A 1 279 ? -1.128 -6.510 -4.061 1.00 95.12 279 ASP A C 1
ATOM 2169 O O . ASP A 1 279 ? 0.049 -6.838 -3.897 1.00 95.12 279 ASP A O 1
ATOM 2173 N N . VAL A 1 280 ? -1.919 -7.175 -4.896 1.00 95.94 280 VAL A N 1
ATOM 2174 C CA . VAL A 1 280 ? -1.521 -8.343 -5.684 1.00 95.94 280 VAL A CA 1
ATOM 2175 C C . VAL A 1 280 ? -1.947 -8.167 -7.126 1.00 95.94 280 VAL A C 1
ATOM 2177 O O . VAL A 1 280 ? -3.032 -7.682 -7.418 1.00 95.94 280 VAL A O 1
ATOM 2180 N N . GLY A 1 281 ? -1.116 -8.613 -8.058 1.00 95.69 281 GLY A N 1
ATOM 2181 C CA . GLY A 1 281 ? -1.370 -8.416 -9.475 1.00 95.69 281 GLY A CA 1
ATOM 2182 C C . GLY A 1 281 ? -0.990 -9.626 -10.305 1.00 95.69 281 GLY A C 1
ATOM 2183 O O . GLY A 1 281 ? -0.012 -10.320 -10.020 1.00 95.69 281 GLY A O 1
ATOM 2184 N N . MET A 1 282 ? -1.752 -9.862 -11.372 1.00 96.19 282 MET A N 1
ATOM 2185 C CA . MET A 1 282 ? -1.351 -10.810 -12.404 1.00 96.19 282 MET A CA 1
ATOM 2186 C C . MET A 1 282 ? -0.458 -10.087 -13.412 1.00 96.19 282 MET A C 1
ATOM 2188 O O . MET A 1 282 ? -0.929 -9.289 -14.227 1.00 96.19 282 MET A O 1
ATOM 2192 N N . MET A 1 283 ? 0.837 -10.368 -13.342 1.00 94.56 283 MET A N 1
ATOM 2193 C CA . MET A 1 283 ? 1.887 -9.757 -14.150 1.00 94.56 283 MET A CA 1
ATOM 2194 C C . MET A 1 283 ? 2.088 -10.530 -15.456 1.00 94.56 283 MET A C 1
ATOM 2196 O O . MET A 1 283 ? 2.024 -11.761 -15.476 1.00 94.56 283 MET A O 1
ATOM 2200 N N . MET A 1 284 ? 2.358 -9.807 -16.543 1.00 92.62 284 MET A N 1
ATOM 2201 C CA . MET A 1 284 ? 2.810 -10.359 -17.821 1.00 92.62 284 MET A CA 1
ATOM 2202 C C . MET A 1 284 ? 4.314 -10.172 -17.978 1.00 92.62 284 MET A C 1
ATOM 2204 O O . MET A 1 284 ? 4.803 -9.042 -17.919 1.00 92.62 284 MET A O 1
ATOM 2208 N N . PHE A 1 285 ? 5.009 -11.271 -18.254 1.00 88.00 285 PHE A N 1
ATOM 2209 C CA . PHE A 1 285 ? 6.430 -11.290 -18.577 1.00 88.00 285 PHE A CA 1
ATOM 2210 C C . PHE A 1 285 ? 6.606 -11.687 -20.042 1.00 88.00 285 PHE A C 1
ATOM 2212 O O . PHE A 1 285 ? 6.140 -12.750 -20.462 1.00 88.00 285 PHE A O 1
ATOM 2219 N N . THR A 1 286 ? 7.274 -10.829 -20.808 1.00 83.44 286 THR A N 1
ATOM 2220 C CA . THR A 1 286 ? 7.667 -11.083 -22.198 1.00 83.44 286 THR A CA 1
ATOM 2221 C C . THR A 1 286 ? 9.131 -11.504 -22.221 1.00 83.44 286 THR A C 1
ATOM 2223 O O . THR A 1 286 ? 9.992 -10.744 -21.782 1.00 83.44 286 THR A O 1
ATOM 2226 N N . THR A 1 287 ? 9.419 -12.715 -22.698 1.00 70.75 287 THR A N 1
ATOM 2227 C CA . THR A 1 287 ? 10.789 -13.260 -22.726 1.00 70.75 287 THR A CA 1
ATOM 2228 C C . THR A 1 287 ? 11.636 -12.727 -23.879 1.00 70.75 287 THR A C 1
ATOM 2230 O O . THR A 1 287 ? 12.850 -12.893 -23.858 1.00 70.75 287 THR A O 1
ATOM 2233 N N . GLU A 1 288 ? 11.021 -12.100 -24.884 1.00 71.12 288 GLU A N 1
ATOM 2234 C CA . GLU A 1 288 ? 11.714 -11.600 -26.071 1.00 71.12 288 GLU A CA 1
ATOM 2235 C C . GLU A 1 288 ? 11.534 -10.089 -26.225 1.00 71.12 288 GLU A C 1
ATOM 2237 O O . GLU A 1 288 ? 10.442 -9.543 -26.062 1.00 71.12 288 GLU A O 1
ATOM 2242 N N . VAL A 1 289 ? 12.635 -9.413 -26.553 1.00 60.50 289 VAL A N 1
ATOM 2243 C CA . VAL A 1 289 ? 12.650 -7.998 -26.927 1.00 60.50 289 VAL A CA 1
ATOM 2244 C C . VAL A 1 289 ? 12.161 -7.906 -28.376 1.00 60.50 289 VAL A C 1
ATOM 2246 O O . VAL A 1 289 ? 12.948 -7.969 -29.316 1.00 60.50 289 VAL A O 1
ATOM 2249 N N . GLY A 1 290 ? 10.842 -7.832 -28.563 1.00 66.69 290 GLY A N 1
ATOM 2250 C CA . GLY A 1 290 ? 10.196 -7.761 -29.877 1.00 66.69 290 GLY A CA 1
ATOM 2251 C C . GLY A 1 290 ? 8.667 -7.708 -29.782 1.00 66.69 290 GLY A C 1
ATOM 2252 O O . GLY A 1 290 ? 8.094 -7.938 -28.722 1.00 66.69 290 GLY A O 1
ATOM 2253 N N . GLU A 1 291 ? 7.987 -7.394 -30.889 1.00 65.31 291 GLU A N 1
ATOM 2254 C CA . GLU A 1 291 ? 6.512 -7.319 -30.948 1.00 65.31 291 GLU A CA 1
ATOM 2255 C C . GLU A 1 291 ? 5.813 -8.691 -30.846 1.00 65.31 291 GLU A C 1
ATOM 2257 O O . GLU A 1 291 ? 4.581 -8.757 -30.793 1.00 65.31 291 GLU A O 1
ATOM 2262 N N . ASP A 1 292 ? 6.568 -9.794 -30.809 1.00 74.25 292 ASP A N 1
ATOM 2263 C CA . ASP A 1 292 ? 5.992 -11.132 -30.726 1.00 74.25 292 ASP A CA 1
ATOM 2264 C C . ASP A 1 292 ? 5.527 -11.455 -29.297 1.00 74.25 292 ASP A C 1
ATOM 2266 O O . ASP A 1 292 ? 6.257 -11.941 -28.435 1.00 74.25 292 ASP A O 1
ATOM 2270 N N . THR A 1 293 ? 4.252 -11.169 -29.047 1.00 73.19 293 THR A N 1
ATOM 2271 C CA . THR A 1 293 ? 3.574 -11.452 -27.773 1.00 73.19 293 THR A CA 1
ATOM 2272 C C . THR A 1 293 ? 3.214 -12.929 -27.580 1.00 73.19 293 THR A C 1
ATOM 2274 O O . THR A 1 293 ? 2.649 -13.278 -26.536 1.00 73.19 293 THR A O 1
ATOM 2277 N N . SER A 1 294 ? 3.533 -13.809 -28.539 1.00 79.19 294 SER A N 1
ATOM 2278 C CA . SER A 1 294 ? 3.155 -15.228 -28.484 1.00 79.19 294 SER A CA 1
ATOM 2279 C C . SER A 1 294 ? 3.777 -15.987 -27.307 1.00 79.19 294 SER A C 1
ATOM 2281 O O . SER A 1 294 ? 3.173 -16.951 -26.838 1.00 79.19 294 SER A O 1
ATOM 2283 N N . ASN A 1 295 ? 4.905 -15.516 -26.761 1.00 81.75 295 ASN A N 1
ATOM 2284 C CA . ASN A 1 295 ? 5.572 -16.120 -25.603 1.00 81.75 295 ASN A CA 1
ATOM 2285 C C . ASN A 1 295 ? 5.430 -15.277 -24.319 1.00 81.75 295 ASN A C 1
ATOM 2287 O O . ASN A 1 295 ? 6.399 -14.982 -23.617 1.00 81.75 295 ASN A O 1
ATOM 2291 N N . THR A 1 296 ? 4.204 -14.841 -24.020 1.00 86.81 296 THR A N 1
ATOM 2292 C CA . THR A 1 296 ? 3.908 -14.126 -22.769 1.00 86.81 296 THR A CA 1
ATOM 2293 C C . THR A 1 296 ? 3.551 -15.115 -21.664 1.00 86.81 296 THR A C 1
ATOM 2295 O O . THR A 1 296 ? 2.554 -15.833 -21.761 1.00 86.81 296 THR A O 1
ATOM 2298 N N . THR A 1 297 ? 4.307 -15.102 -20.566 1.00 91.25 297 THR A N 1
ATOM 2299 C CA . THR A 1 297 ? 3.944 -15.850 -19.353 1.00 91.25 297 THR A CA 1
ATOM 2300 C C . THR A 1 297 ? 3.206 -14.941 -18.373 1.00 91.25 297 THR A C 1
ATOM 2302 O O . THR A 1 297 ? 3.506 -13.752 -18.255 1.00 91.25 297 THR A O 1
ATOM 2305 N N . LYS A 1 298 ? 2.201 -15.490 -17.683 1.00 94.06 298 LYS A N 1
ATOM 2306 C CA . LYS A 1 298 ? 1.423 -14.781 -16.661 1.00 94.06 298 LYS A CA 1
ATOM 2307 C C . LYS A 1 298 ? 1.714 -15.385 -15.298 1.00 94.06 298 LYS A C 1
ATOM 2309 O O . LYS A 1 298 ? 1.606 -16.601 -15.148 1.00 94.06 298 LYS A O 1
ATOM 2314 N N . LYS A 1 299 ? 2.050 -14.554 -14.313 1.00 94.81 299 LYS A N 1
ATOM 2315 C CA . LYS A 1 299 ? 2.225 -14.991 -12.922 1.00 94.81 299 LYS A CA 1
ATOM 2316 C C . LYS A 1 299 ? 1.542 -14.021 -11.972 1.00 94.81 299 LYS A C 1
ATOM 2318 O O . LYS A 1 299 ? 1.527 -12.819 -12.219 1.00 94.81 299 LYS A O 1
ATOM 2323 N N . TRP A 1 300 ? 0.984 -14.552 -10.894 1.00 95.94 300 TRP A N 1
ATOM 2324 C CA . TRP A 1 300 ? 0.533 -13.744 -9.767 1.00 95.94 300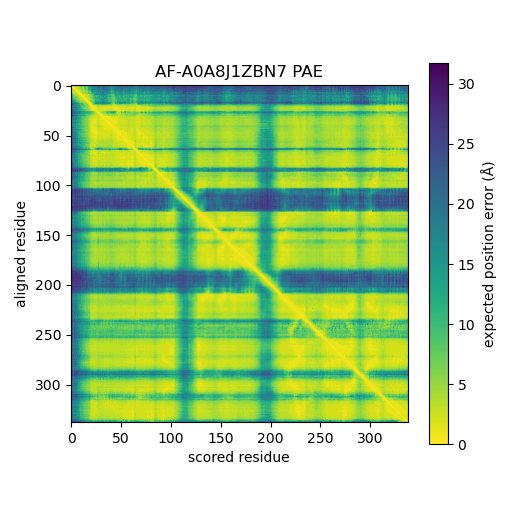 TRP A CA 1
ATOM 2325 C C . TRP A 1 300 ? 1.725 -13.332 -8.927 1.00 95.94 300 TRP A C 1
ATOM 2327 O O . TRP A 1 300 ? 2.584 -14.163 -8.659 1.00 95.94 300 TRP A O 1
ATOM 2337 N N . GLY A 1 301 ? 1.775 -12.082 -8.499 1.00 96.00 301 GLY A N 1
ATOM 2338 C CA . GLY A 1 301 ? 2.753 -11.653 -7.516 1.00 96.00 301 GLY A CA 1
ATOM 2339 C C . GLY A 1 301 ? 2.236 -10.501 -6.678 1.00 96.00 301 GLY A C 1
ATOM 2340 O O . GLY A 1 301 ? 1.269 -9.831 -7.044 1.00 96.00 301 GLY A O 1
ATOM 2341 N N . VAL A 1 302 ? 2.878 -10.298 -5.537 1.00 96.00 302 VAL A N 1
ATOM 2342 C CA . VAL A 1 302 ? 2.638 -9.138 -4.685 1.00 96.00 302 VAL A CA 1
ATOM 2343 C C . VAL A 1 302 ? 3.148 -7.892 -5.411 1.00 96.00 302 VAL A C 1
ATOM 2345 O O . VAL A 1 302 ? 4.213 -7.904 -6.037 1.00 96.00 302 VAL A O 1
ATOM 2348 N N . VAL A 1 303 ? 2.353 -6.830 -5.378 1.00 94.94 303 VAL A N 1
ATOM 2349 C CA . VAL A 1 303 ? 2.663 -5.522 -5.954 1.00 94.94 303 VAL A CA 1
ATOM 2350 C C . VAL A 1 303 ? 3.279 -4.631 -4.899 1.00 94.94 303 VAL A C 1
ATOM 2352 O O . VAL A 1 303 ? 4.328 -4.065 -5.178 1.00 94.94 303 VAL A O 1
ATOM 2355 N N . GLU A 1 304 ? 2.678 -4.560 -3.714 1.00 94.06 304 GLU A N 1
ATOM 2356 C CA . GLU A 1 304 ? 3.166 -3.804 -2.560 1.00 94.06 304 GLU A CA 1
ATOM 2357 C C . GLU A 1 304 ? 2.439 -4.216 -1.277 1.00 94.06 304 GLU A C 1
ATOM 2359 O O . GLU A 1 304 ? 1.397 -4.876 -1.316 1.00 94.06 304 GLU A O 1
ATOM 2364 N N . VAL A 1 305 ? 3.011 -3.832 -0.137 1.00 94.19 305 VAL A N 1
ATOM 2365 C CA . VAL A 1 305 ? 2.407 -4.009 1.184 1.00 94.19 305 VAL A CA 1
ATOM 2366 C C . VAL A 1 305 ? 2.261 -2.646 1.852 1.00 94.19 305 VAL A C 1
ATOM 2368 O O . VAL A 1 305 ? 3.217 -1.875 1.938 1.00 94.19 305 VAL A O 1
ATOM 2371 N N . ASN A 1 306 ? 1.059 -2.376 2.343 1.00 93.88 306 ASN A N 1
ATOM 2372 C CA . ASN A 1 306 ? 0.615 -1.111 2.903 1.00 93.88 306 ASN A CA 1
ATOM 2373 C C . ASN A 1 306 ? 0.168 -1.282 4.371 1.00 93.88 306 ASN A C 1
ATOM 2375 O O . ASN A 1 306 ? -0.252 -2.375 4.778 1.00 93.88 306 ASN A O 1
ATOM 2379 N N . PRO A 1 307 ? 0.250 -0.218 5.194 1.00 92.88 307 PRO A N 1
ATOM 2380 C CA . PRO A 1 307 ? -0.279 -0.239 6.556 1.00 92.88 307 PRO A CA 1
ATOM 2381 C C . PRO A 1 307 ? -1.810 -0.421 6.570 1.00 92.88 307 PRO A C 1
ATOM 2383 O O . PRO A 1 307 ? -2.469 -0.156 5.558 1.00 92.88 307 PRO A O 1
ATOM 2386 N N . PRO A 1 308 ? -2.404 -0.813 7.715 1.00 91.12 308 PRO A N 1
ATOM 2387 C CA . PRO A 1 308 ? -3.854 -0.783 7.897 1.00 91.12 308 PRO A CA 1
ATOM 2388 C C . PRO A 1 308 ? -4.448 0.573 7.522 1.00 91.12 308 PRO A C 1
ATOM 2390 O O . PRO A 1 308 ? -3.796 1.596 7.695 1.00 91.12 308 PRO A O 1
ATOM 2393 N N . PHE A 1 309 ? -5.702 0.589 7.072 1.00 89.31 309 PHE A N 1
ATOM 2394 C CA . PHE A 1 309 ? -6.458 1.799 6.696 1.00 89.31 309 PHE A CA 1
ATOM 2395 C C . PHE A 1 309 ? -5.971 2.534 5.441 1.00 89.31 309 PHE A C 1
ATOM 2397 O O . PHE A 1 309 ? -6.655 3.443 4.980 1.00 89.31 309 PHE A O 1
ATOM 2404 N N . SER A 1 310 ? -4.814 2.155 4.890 1.00 82.69 310 SER A N 1
ATOM 2405 C CA . SER A 1 310 ? -4.303 2.724 3.649 1.00 82.69 310 SER A CA 1
ATOM 2406 C C . SER A 1 310 ? -5.193 2.301 2.491 1.00 82.69 310 SER A C 1
ATOM 2408 O O . SER A 1 310 ? -5.163 1.143 2.071 1.00 82.69 310 SER A O 1
ATOM 2410 N N . LEU A 1 311 ? -5.965 3.251 1.982 1.00 82.44 311 LEU A N 1
ATOM 2411 C CA . LEU A 1 311 ? -6.787 3.094 0.794 1.00 82.44 311 LEU A CA 1
ATOM 2412 C C . LEU A 1 311 ? -6.457 4.195 -0.212 1.00 82.44 311 LEU A C 1
ATOM 2414 O O . LEU A 1 311 ? -5.901 5.222 0.156 1.00 82.44 311 LEU A O 1
ATOM 2418 N N . ASP A 1 312 ? -6.768 3.963 -1.479 1.00 70.56 312 ASP A N 1
ATOM 2419 C CA . ASP A 1 312 ? -6.710 4.962 -2.555 1.00 70.56 312 ASP A CA 1
ATOM 2420 C C . ASP A 1 312 ? -7.574 4.544 -3.761 1.00 70.56 312 ASP A C 1
ATOM 2422 O O . ASP A 1 312 ? -7.261 4.852 -4.905 1.00 70.56 312 ASP A O 1
ATOM 2426 N N . ASP A 1 313 ? -8.676 3.832 -3.513 1.00 72.12 313 ASP A N 1
ATOM 2427 C CA . ASP A 1 313 ? -9.443 3.143 -4.557 1.00 72.12 313 ASP A CA 1
ATOM 2428 C C . ASP A 1 313 ? -10.969 3.285 -4.385 1.00 72.12 313 ASP A C 1
ATOM 2430 O O . ASP A 1 313 ? -11.453 3.486 -3.267 1.00 72.12 313 ASP A O 1
ATOM 2434 N N . HIS A 1 314 ? -11.710 2.943 -5.455 1.00 69.75 314 HIS A N 1
ATOM 2435 C CA . HIS A 1 314 ? -13.185 2.854 -5.531 1.00 69.75 314 HIS A CA 1
ATOM 2436 C C . HIS A 1 314 ? -13.762 1.428 -5.696 1.00 69.75 314 HIS A C 1
ATOM 2438 O O . HIS A 1 314 ? -13.227 0.599 -6.436 1.00 69.75 314 HIS A O 1
ATOM 2444 N N . GLY A 1 315 ? -14.90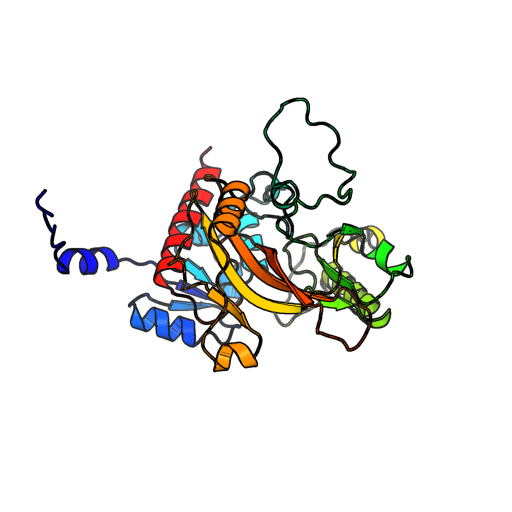6 1.158 -5.061 1.00 75.25 315 GLY A N 1
ATOM 2445 C CA . GLY A 1 315 ? -15.762 -0.025 -5.196 1.00 75.25 315 GLY A CA 1
ATOM 2446 C C . GLY A 1 315 ? -15.690 -1.001 -4.016 1.00 75.25 315 GLY A C 1
ATOM 2447 O O . GLY A 1 315 ? -15.921 -2.200 -4.206 1.00 75.25 315 GLY A O 1
ATOM 2448 N N . LEU A 1 316 ? -15.249 -0.541 -2.837 1.00 78.88 316 LEU A N 1
ATOM 2449 C CA . LEU A 1 316 ? -15.006 -1.410 -1.682 1.00 78.88 316 LEU A CA 1
ATOM 2450 C C . LEU A 1 316 ? -16.308 -2.014 -1.168 1.00 78.88 316 LEU A C 1
ATOM 2452 O O . LEU A 1 316 ? -17.257 -1.273 -0.915 1.00 78.88 316 LEU A O 1
ATOM 2456 N N . PRO A 1 317 ? -16.352 -3.329 -0.888 1.00 84.38 317 PRO A N 1
ATOM 2457 C CA . PRO A 1 317 ? -17.395 -3.854 -0.027 1.00 84.38 317 PRO A CA 1
ATOM 2458 C C . PRO A 1 317 ? -17.175 -3.285 1.386 1.00 84.38 317 PRO A C 1
ATOM 2460 O O . PRO A 1 317 ? -16.277 -3.718 2.114 1.00 84.38 317 PRO A O 1
ATOM 2463 N N . ILE A 1 318 ? -17.986 -2.289 1.757 1.00 87.94 318 ILE A N 1
ATOM 2464 C CA . ILE A 1 318 ? -17.793 -1.495 2.980 1.00 87.94 318 ILE A CA 1
ATOM 2465 C C . ILE A 1 318 ? -17.885 -2.351 4.242 1.00 87.94 318 ILE A C 1
ATOM 2467 O O . ILE A 1 318 ? -17.102 -2.159 5.163 1.00 87.94 318 ILE A O 1
ATOM 2471 N N . GLU A 1 319 ? -18.780 -3.337 4.288 1.00 89.19 319 GLU A N 1
ATOM 2472 C CA . GLU A 1 319 ? -18.958 -4.195 5.467 1.00 89.19 319 GLU A CA 1
ATOM 2473 C C . GLU A 1 319 ? -17.675 -4.975 5.847 1.00 89.19 319 GLU A C 1
ATOM 2475 O O . GLU A 1 319 ? -17.186 -4.787 6.967 1.00 89.19 319 GLU A O 1
ATOM 2480 N N . PRO A 1 320 ? -17.062 -5.791 4.956 1.00 90.81 320 PRO A N 1
ATOM 2481 C CA . PRO A 1 320 ? -15.769 -6.420 5.227 1.00 90.81 320 PRO A CA 1
ATOM 2482 C C . PRO A 1 320 ? -14.664 -5.434 5.603 1.00 90.81 320 PRO A C 1
ATOM 2484 O O . PRO A 1 320 ? -13.850 -5.736 6.477 1.00 90.81 320 PRO A O 1
ATOM 2487 N N . TYR A 1 321 ? -14.634 -4.267 4.956 1.00 91.38 321 TYR A N 1
ATOM 2488 C CA . TYR A 1 321 ? -13.633 -3.246 5.233 1.00 91.38 321 TYR A CA 1
ATOM 2489 C C . TYR A 1 321 ? -13.799 -2.649 6.638 1.00 91.38 321 TYR A C 1
ATOM 2491 O O . TYR A 1 321 ? -12.841 -2.587 7.406 1.00 91.38 321 TYR A O 1
ATOM 2499 N N . CYS A 1 322 ? -15.023 -2.293 7.031 1.00 90.56 322 CYS A N 1
ATOM 2500 C CA . CYS A 1 322 ? -15.319 -1.814 8.377 1.00 90.56 322 CYS A CA 1
ATOM 2501 C C . CYS A 1 322 ? -14.941 -2.848 9.442 1.00 90.56 322 CYS A C 1
ATOM 2503 O O . CYS A 1 322 ? -14.368 -2.469 10.464 1.00 90.56 322 CYS A O 1
ATOM 2505 N N . GLN A 1 323 ? -15.206 -4.136 9.198 1.00 92.06 323 GLN A N 1
ATOM 2506 C CA . GLN A 1 323 ? -14.782 -5.202 10.106 1.00 92.06 323 GLN A CA 1
ATOM 2507 C C . GLN A 1 323 ? -13.252 -5.286 10.202 1.00 92.06 323 GLN A C 1
ATOM 2509 O O . GLN A 1 323 ? -12.714 -5.350 11.305 1.00 92.06 323 GLN A O 1
ATOM 2514 N N . TYR A 1 324 ? -12.547 -5.236 9.067 1.00 94.25 324 TYR A N 1
ATOM 2515 C CA . TYR A 1 324 ? -11.083 -5.188 9.040 1.00 94.25 324 TYR A CA 1
ATOM 2516 C C . TYR A 1 324 ? -10.543 -4.019 9.868 1.00 94.25 324 TYR A C 1
ATOM 2518 O O . TYR A 1 324 ? -9.652 -4.206 10.695 1.00 94.25 324 TYR A O 1
ATOM 2526 N N . CYS A 1 325 ? -11.111 -2.823 9.701 1.00 93.25 325 CYS A N 1
ATOM 2527 C CA . CYS A 1 325 ? -10.677 -1.647 10.444 1.00 93.25 325 CYS A CA 1
ATOM 2528 C C . CYS A 1 325 ? -10.925 -1.766 11.946 1.00 93.25 325 CYS A C 1
ATOM 2530 O O . CYS A 1 325 ? -10.089 -1.330 12.733 1.00 93.25 325 CYS A O 1
ATOM 2532 N N . GLN A 1 326 ? -12.064 -2.327 12.356 1.00 91.94 326 GLN A N 1
ATOM 2533 C CA . GLN A 1 326 ? -12.373 -2.521 13.773 1.00 91.94 326 GLN A CA 1
ATOM 2534 C C . GLN A 1 326 ? -11.345 -3.437 14.438 1.00 91.94 326 GLN A C 1
ATOM 2536 O O . GLN A 1 326 ? -10.770 -3.053 15.460 1.00 91.94 326 GLN A O 1
ATOM 2541 N N . ASP A 1 327 ? -11.054 -4.574 13.810 1.00 94.69 327 ASP A N 1
ATOM 2542 C CA . ASP A 1 327 ? -10.094 -5.553 14.314 1.00 94.69 327 ASP A CA 1
ATOM 2543 C C . ASP A 1 327 ? -8.660 -4.988 14.306 1.00 94.69 327 ASP A C 1
ATOM 2545 O O . ASP A 1 327 ? -7.928 -5.127 15.287 1.00 94.69 327 ASP A O 1
ATOM 2549 N N . ALA A 1 328 ? -8.271 -4.268 13.246 1.00 95.19 328 ALA A N 1
ATOM 2550 C CA . ALA A 1 328 ? -6.970 -3.601 13.170 1.00 95.19 328 ALA A CA 1
ATOM 2551 C C . ALA A 1 328 ? -6.813 -2.538 14.271 1.00 95.19 328 ALA A C 1
ATOM 2553 O O . ALA A 1 328 ? -5.767 -2.447 14.911 1.00 95.19 328 ALA A O 1
ATOM 2554 N N . CYS A 1 329 ? -7.860 -1.753 14.536 1.00 94.00 329 CYS A N 1
ATOM 2555 C CA . CYS A 1 329 ? -7.889 -0.784 15.628 1.00 94.00 329 CYS A CA 1
ATOM 2556 C C . CYS A 1 329 ? -7.797 -1.456 17.008 1.00 94.00 329 CYS A C 1
ATOM 2558 O O . CYS A 1 329 ? -7.160 -0.918 17.912 1.00 94.00 329 CYS A O 1
ATOM 2560 N N . GLU A 1 330 ? -8.436 -2.611 17.204 1.00 93.44 330 GLU A N 1
ATOM 2561 C CA . GLU A 1 330 ? -8.295 -3.403 18.432 1.00 93.44 330 GLU A CA 1
ATOM 2562 C C . GLU A 1 330 ? -6.858 -3.871 18.640 1.00 93.44 330 GLU A C 1
ATOM 2564 O O . GLU A 1 330 ? -6.299 -3.638 19.714 1.00 93.44 330 GLU A O 1
ATOM 2569 N N . TRP A 1 331 ? -6.246 -4.425 17.595 1.00 94.69 331 TRP A N 1
ATOM 2570 C CA . TRP A 1 331 ? -4.851 -4.850 17.597 1.00 94.69 331 TRP A CA 1
ATOM 2571 C C . TRP A 1 331 ? -3.878 -3.696 17.877 1.00 94.69 331 TRP A C 1
ATOM 2573 O O . TRP A 1 331 ? -3.054 -3.781 18.782 1.00 94.69 331 TRP A O 1
ATOM 2583 N N . ILE A 1 332 ? -4.011 -2.558 17.192 1.00 93.81 332 ILE A N 1
ATOM 2584 C CA . ILE A 1 332 ? -3.133 -1.395 17.420 1.00 93.81 332 ILE A CA 1
ATOM 2585 C C . ILE A 1 332 ? -3.219 -0.910 18.875 1.00 93.81 332 ILE A C 1
ATOM 2587 O O . ILE A 1 332 ? 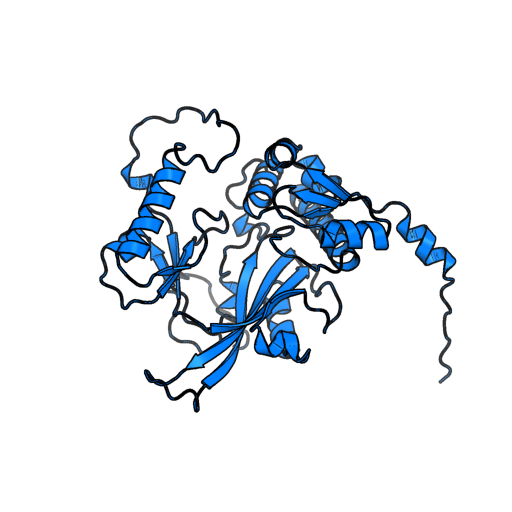-2.210 -0.512 19.461 1.00 93.81 332 ILE A O 1
ATOM 2591 N N . ARG A 1 333 ? -4.409 -0.953 19.493 1.00 93.50 333 ARG A N 1
ATOM 2592 C CA . ARG A 1 333 ? -4.563 -0.591 20.912 1.00 93.50 333 ARG A CA 1
ATOM 2593 C C . ARG A 1 333 ? -3.905 -1.604 21.843 1.00 93.50 333 ARG A C 1
ATOM 2595 O O . ARG A 1 333 ? -3.346 -1.169 22.849 1.00 93.50 333 ARG A O 1
ATOM 2602 N N . SER A 1 334 ? -3.958 -2.903 21.535 1.00 93.38 334 SER A N 1
ATOM 2603 C CA . SER A 1 334 ? -3.341 -3.928 22.387 1.00 93.38 334 SER A CA 1
ATOM 2604 C C . SER A 1 334 ? -1.818 -3.805 22.421 1.00 93.38 334 SER A C 1
ATOM 2606 O O . SER A 1 334 ? -1.228 -3.962 23.485 1.00 93.38 334 SER A O 1
ATOM 2608 N N . LEU A 1 335 ? -1.194 -3.393 21.312 1.00 91.50 335 LEU A N 1
ATOM 2609 C CA . LEU A 1 335 ? 0.254 -3.150 21.246 1.00 91.50 335 LEU A CA 1
ATOM 2610 C C . LEU A 1 335 ? 0.747 -2.037 22.187 1.00 91.50 335 LEU A C 1
ATOM 2612 O O . LEU A 1 335 ? 1.933 -1.966 22.484 1.00 91.50 335 LEU A O 1
ATOM 2616 N N . ARG A 1 336 ? -0.134 -1.140 22.651 1.00 85.38 336 ARG A N 1
ATOM 2617 C CA . ARG A 1 336 ? 0.226 -0.063 23.594 1.00 85.38 336 ARG A CA 1
ATOM 2618 C C . ARG A 1 336 ? 0.084 -0.479 25.063 1.00 85.38 336 ARG A C 1
ATOM 2620 O O . ARG A 1 336 ? 0.539 0.246 25.945 1.00 85.38 336 ARG A O 1
ATOM 2627 N N . THR A 1 337 ? -0.620 -1.576 25.334 1.00 79.19 337 THR A N 1
ATOM 2628 C CA . THR A 1 337 ? -0.879 -2.052 26.703 1.00 79.19 337 THR A CA 1
ATOM 2629 C C . THR A 1 337 ? 0.145 -3.059 27.215 1.00 79.19 337 THR A C 1
ATOM 2631 O O . THR A 1 337 ? 0.135 -3.345 28.412 1.00 79.19 337 THR A O 1
ATOM 2634 N N . GLU A 1 338 ? 0.990 -3.582 26.329 1.00 59.81 338 GLU A N 1
ATOM 2635 C CA . GLU A 1 338 ? 2.094 -4.503 26.634 1.00 59.81 338 GLU A CA 1
ATOM 2636 C C . GLU A 1 338 ? 3.382 -3.750 26.993 1.00 59.81 338 GLU A C 1
ATOM 2638 O O . GLU A 1 338 ? 4.083 -4.215 27.923 1.00 59.81 338 GLU A O 1
#

pLDDT: mean 81.28, std 16.64, range [38.0, 96.62]

Radius of gyration: 21.85 Å; Cα contacts (8 Å, |Δi|>4): 512; chains: 1; bounding box: 59×64×58 Å

Secondary structure (DSSP, 8-state):
---------HHHHHHHTTTPPPEEEEGGG--HHHHHHHHHHT--EEEE-HHHHHHS-HHHHHHS-EEEB-HHHHHHHHHHHTTT-TTTTTTTSS--SS-GGGT---S-----------S-----S--TT-S-EEEEEHHHHHHS---S-EEEEESSTT-SS--EEE-SHHHHHHHHHHHHHHHTT----SS---------S--TTGGG--EEEEEE--EEEEEEEEEEETTEEES-TT--EEEEE-HHHHTTT-PPPPPHHHHHHHHHHH-TT-EEEEEEEEEEEE-SSSS-GGGEEEEEEEEEEE-TTB---S---HHHHHHHHHHHHHHHHHTTT-

Solvent-accessible surface area (backbone atoms only — not comparable to full-atom values): 20104 Å² total; per-residue (Å²): 135,83,82,82,77,77,79,74,60,73,66,59,64,60,61,72,56,76,72,62,56,38,35,40,32,45,58,88,63,83,53,61,60,55,54,50,48,28,58,73,74,70,36,51,67,44,73,33,50,72,67,56,63,66,67,48,53,35,63,50,62,49,69,58,45,28,59,43,34,46,46,51,56,46,52,52,38,52,36,55,57,54,73,59,54,90,47,43,54,78,76,44,56,39,45,41,32,75,50,72,60,42,57,65,55,75,75,83,95,75,90,80,80,95,81,83,95,84,78,88,76,74,94,64,95,31,31,48,48,72,62,71,70,45,81,44,48,48,61,55,60,74,70,45,91,66,85,63,56,31,28,41,28,50,39,57,62,65,59,74,50,81,65,42,76,30,65,50,73,64,52,47,51,52,52,53,50,45,43,45,32,54,65,67,73,71,54,72,78,91,60,80,89,76,89,70,84,87,71,82,94,82,56,77,76,69,59,58,68,45,52,24,33,36,30,74,71,68,49,66,52,34,29,30,49,40,46,35,37,71,58,42,73,54,59,56,95,86,62,66,37,60,74,46,62,38,69,76,42,63,78,67,71,70,71,88,74,84,54,66,70,60,54,53,51,49,45,62,51,62,32,54,90,32,40,38,28,39,31,34,28,38,33,46,47,69,84,57,99,62,91,70,67,88,62,56,47,77,46,74,20,46,71,39,38,39,29,57,58,48,48,91,79,75,73,68,66,58,66,44,49,44,52,48,37,50,54,43,27,52,51,60,53,52,70,74,74,113

Foldseek 3Di:
DDPPPPPDDVVVVVVVLVDQFAEEEAQPAPFVQLVVLCVVSVHHYDYDHLVRLQPDALCCVLPGHQYQDALQSVVSSLCRVVVNPVPCCVLPQWPWFAHPLQQPADDDDDDDDDDDPPDDDDPDCRGLQNWDKDKDWLVVVLVDPDDDFKWKAFRGSNCLDDIDTDGDSVSSVVSLVSQLCVLVLNPDPPDDRDPDPDDDDDCSPVSSGTMMMMTHDWDFQWKFKWKAEQLDTQDDQVPTHTADHDPVVVVVVDDDGDDPVSVNSVSVSQDRLFIKIWMKTFTWDDPDPDPPCVPIDTDIHTPTIGRQSHDNGYDDNVVSSSVSSNVSSVSSVVVVVD

Nearest PDB structures (foldseek):
  1i7l-assembly1_A  TM=4.138E-01  e=9.088E-06  Rattus norvegicus
  1pk8-assembly2_G  TM=3.886E-01  e=7.225E-06  Rattus norvegicus
  1pk8-assembly1_A  TM=4.101E-01  e=2.552E-05  Rattus norvegicus
  1pk8-assembly1_B  TM=3.940E-01  e=3.812E-05  Rattus norvegicus
  1pk8-assembly1_C  TM=3.760E-01  e=2.702E-05  Rattus norvegicus